Protein AF-A0AAN6E7R1-F1 (afdb_monomer_lite)

Structure (mmCIF, N/CA/C/O backbone):
data_AF-A0AAN6E7R1-F1
#
_entry.id   AF-A0AAN6E7R1-F1
#
loop_
_atom_site.group_PDB
_atom_site.id
_atom_site.type_symbol
_atom_site.label_atom_id
_atom_site.label_alt_id
_atom_site.label_comp_id
_atom_site.label_asym_id
_atom_site.label_entity_id
_atom_site.label_seq_id
_atom_site.pdbx_PDB_ins_code
_atom_site.Cartn_x
_atom_site.Cartn_y
_atom_site.Cartn_z
_atom_site.occupancy
_atom_site.B_iso_or_equiv
_atom_site.auth_seq_id
_atom_site.auth_comp_id
_atom_site.auth_asym_id
_atom_site.auth_atom_id
_atom_site.pdbx_PDB_model_num
ATOM 1 N N . MET A 1 1 ? -32.681 0.445 -5.646 1.00 32.44 1 MET A N 1
ATOM 2 C CA . MET A 1 1 ? -31.861 -0.506 -4.867 1.00 32.44 1 MET A CA 1
ATOM 3 C C . MET A 1 1 ? -30.439 0.026 -4.870 1.00 32.44 1 MET A C 1
ATOM 5 O O . MET A 1 1 ? -29.707 -0.181 -5.826 1.00 32.44 1 MET A O 1
ATOM 9 N N . SER A 1 2 ? -30.126 0.869 -3.887 1.00 26.75 2 SER A N 1
ATOM 10 C CA . SER A 1 2 ? -28.850 1.574 -3.764 1.00 26.75 2 SER A CA 1
ATOM 11 C C . SER A 1 2 ? -27.803 0.639 -3.172 1.00 26.75 2 SER A C 1
ATOM 13 O O . SER A 1 2 ? -27.903 0.253 -2.010 1.00 26.75 2 SER A O 1
ATOM 15 N N . ASN A 1 3 ? -26.815 0.276 -3.983 1.00 27.70 3 ASN A N 1
ATOM 16 C CA . ASN A 1 3 ? -25.647 -0.473 -3.549 1.00 27.70 3 ASN A CA 1
ATOM 17 C C . ASN A 1 3 ? -24.693 0.513 -2.856 1.00 27.70 3 ASN A C 1
ATOM 19 O O . ASN A 1 3 ? -23.940 1.230 -3.513 1.00 27.70 3 ASN A O 1
ATOM 23 N N . SER A 1 4 ? -24.792 0.620 -1.532 1.00 28.61 4 SER A N 1
ATOM 24 C CA . SER A 1 4 ? -23.853 1.377 -0.709 1.00 28.61 4 SER A CA 1
ATOM 25 C C . SER A 1 4 ? -22.535 0.610 -0.639 1.00 28.61 4 SER A C 1
ATOM 27 O O . SER A 1 4 ? -22.411 -0.362 0.108 1.00 28.61 4 SER A O 1
ATOM 29 N N . GLY A 1 5 ? -21.557 1.038 -1.436 1.00 27.09 5 GLY A N 1
ATOM 30 C CA . GLY A 1 5 ? -20.167 0.636 -1.270 1.00 27.09 5 GLY A CA 1
ATOM 31 C C . GLY A 1 5 ? -19.680 1.055 0.114 1.00 27.09 5 GLY A C 1
ATOM 32 O O . GLY A 1 5 ? -19.378 2.221 0.341 1.00 27.09 5 GLY A O 1
ATOM 33 N N . LEU A 1 6 ? -19.627 0.101 1.042 1.00 30.33 6 LEU A N 1
ATOM 34 C CA . LEU A 1 6 ? -18.979 0.243 2.343 1.00 30.33 6 LEU A CA 1
ATOM 35 C C . LEU A 1 6 ? -17.461 0.182 2.134 1.00 30.33 6 LEU A C 1
ATOM 37 O O . LEU A 1 6 ? -16.814 -0.828 2.398 1.00 30.33 6 LEU A O 1
ATOM 41 N N . GLY A 1 7 ? -16.897 1.272 1.614 1.00 28.62 7 GLY A N 1
ATOM 42 C CA . GLY A 1 7 ? -15.514 1.624 1.902 1.00 28.62 7 GLY A CA 1
ATOM 43 C C . GLY A 1 7 ? -15.476 2.052 3.360 1.00 28.62 7 GLY A C 1
ATOM 44 O O . GLY A 1 7 ? -15.990 3.111 3.702 1.00 28.62 7 GLY A O 1
ATOM 45 N N . VAL A 1 8 ? -14.981 1.183 4.232 1.00 31.56 8 VAL A N 1
ATOM 46 C CA . VAL A 1 8 ? -15.013 1.420 5.671 1.00 31.56 8 VAL A CA 1
ATOM 47 C C . VAL A 1 8 ? -13.609 1.597 6.203 1.00 31.56 8 VAL A C 1
ATOM 49 O O . VAL A 1 8 ? -12.925 0.650 6.581 1.00 31.56 8 VAL A O 1
ATOM 52 N N . ASP A 1 9 ? -13.208 2.859 6.241 1.00 33.50 9 ASP A N 1
ATOM 53 C CA . ASP A 1 9 ? -12.142 3.334 7.106 1.00 33.50 9 ASP A CA 1
ATOM 54 C C . ASP A 1 9 ? -12.684 3.333 8.552 1.00 33.50 9 ASP A C 1
ATOM 56 O O . ASP A 1 9 ? -13.101 4.352 9.101 1.00 33.50 9 ASP A O 1
ATOM 60 N N . PHE A 1 10 ? -12.834 2.147 9.154 1.00 43.41 10 PHE A N 1
ATOM 61 C CA . PHE A 1 10 ? -13.323 2.037 10.529 1.00 43.41 10 PHE A CA 1
ATOM 62 C C . PHE A 1 10 ? -12.176 2.300 11.502 1.00 43.41 10 PHE A C 1
ATOM 64 O O . PHE A 1 10 ? -11.527 1.370 11.989 1.00 43.41 10 PHE A O 1
ATOM 71 N N . SER A 1 11 ? -11.984 3.571 11.850 1.00 56.09 11 SER A N 1
ATOM 72 C CA . SER A 1 11 ? -11.340 3.941 13.112 1.00 56.09 11 SER A CA 1
ATOM 73 C C . SER A 1 11 ? -12.207 3.416 14.264 1.00 56.09 11 SER A C 1
ATOM 75 O O . SER A 1 11 ? -13.176 4.057 14.671 1.00 56.09 11 SER A O 1
ATOM 77 N N . HIS A 1 12 ? -11.913 2.209 14.749 1.00 66.81 12 HIS A N 1
ATOM 78 C CA . HIS A 1 12 ? -12.644 1.576 15.844 1.00 66.81 12 HIS A CA 1
ATOM 79 C C . HIS A 1 12 ? -11.720 1.286 17.026 1.00 66.81 12 HIS A C 1
ATOM 81 O O . HIS A 1 12 ? -10.555 0.932 16.852 1.00 66.81 12 HIS A O 1
ATOM 87 N N . LEU A 1 13 ? -12.248 1.431 18.241 1.00 77.69 13 LEU A N 1
ATOM 88 C CA . LEU A 1 13 ? -11.569 1.013 19.466 1.00 77.69 13 LEU A CA 1
ATOM 89 C C . LEU A 1 13 ? -12.082 -0.375 19.849 1.00 77.69 13 LEU A C 1
ATOM 91 O O . LEU A 1 13 ? -13.281 -0.549 20.073 1.00 77.69 13 LEU A O 1
ATOM 95 N N . ALA A 1 14 ? -11.180 -1.353 19.917 1.00 82.81 14 ALA A N 1
ATOM 96 C CA . ALA A 1 14 ? -11.512 -2.718 20.302 1.00 82.81 14 ALA A CA 1
ATOM 97 C C . ALA A 1 14 ? -11.325 -2.937 21.815 1.00 82.81 14 ALA A C 1
ATOM 99 O O . ALA A 1 14 ? -10.248 -2.681 22.355 1.00 82.81 14 ALA A O 1
ATOM 100 N N . LEU A 1 15 ? -12.361 -3.439 22.488 1.00 85.56 15 LEU A N 1
ATOM 101 C CA . LEU A 1 15 ? -12.352 -3.827 23.899 1.00 85.56 15 LEU A CA 1
ATOM 102 C C . LEU A 1 15 ? -12.547 -5.339 24.018 1.00 85.56 15 LEU A C 1
ATOM 104 O O . LEU A 1 15 ? -13.415 -5.909 23.360 1.00 85.56 15 LEU A O 1
ATOM 108 N N . VAL A 1 16 ? -11.757 -5.989 24.873 1.00 85.88 16 VAL A N 1
ATOM 109 C CA . VAL A 1 16 ? -11.750 -7.453 24.998 1.00 85.88 16 VAL A CA 1
ATOM 110 C C . VAL A 1 16 ? -12.314 -7.890 26.344 1.00 85.88 16 VAL A C 1
ATOM 112 O O . VAL A 1 16 ? -11.768 -7.565 27.400 1.00 85.88 16 VAL A O 1
ATOM 115 N N . ALA A 1 17 ? -13.379 -8.685 26.293 1.00 85.75 17 ALA A N 1
ATOM 116 C CA . ALA A 1 17 ? -13.966 -9.386 27.421 1.00 85.75 17 ALA A CA 1
ATOM 117 C C . ALA A 1 17 ? -13.500 -10.849 27.446 1.00 85.75 17 ALA A C 1
ATOM 119 O O . ALA A 1 17 ? -13.479 -11.534 26.424 1.00 85.75 17 ALA A O 1
ATOM 120 N N . THR A 1 18 ? -13.164 -11.345 28.637 1.00 83.81 18 THR A N 1
ATOM 121 C CA . THR A 1 18 ? -12.751 -12.743 28.865 1.00 83.81 18 THR A CA 1
ATOM 122 C C . THR A 1 18 ? -13.877 -13.620 29.410 1.00 83.81 18 THR A C 1
ATOM 124 O O . THR A 1 18 ? -13.714 -14.830 29.540 1.00 83.81 18 THR A O 1
ATOM 127 N N . SER A 1 19 ? -15.030 -13.028 29.732 1.00 85.25 19 SER A N 1
ATOM 128 C CA . SER A 1 19 ? -16.228 -13.749 30.158 1.00 85.25 19 SER A CA 1
ATOM 129 C C . SER A 1 19 ? -17.467 -13.203 29.454 1.00 85.25 19 SER A C 1
ATOM 131 O O . SER A 1 19 ? -17.550 -12.002 29.181 1.00 85.25 19 SER A O 1
ATOM 133 N N . ALA A 1 20 ? -18.446 -14.076 29.209 1.00 86.50 20 ALA A N 1
ATOM 134 C CA . ALA A 1 20 ? -19.726 -13.684 28.624 1.00 86.50 20 ALA A CA 1
ATOM 135 C C . ALA A 1 20 ? -20.471 -12.666 29.507 1.00 86.50 20 ALA A C 1
ATOM 137 O O . ALA A 1 20 ? -21.035 -11.705 28.998 1.00 86.50 20 ALA A O 1
ATOM 138 N N . HIS A 1 21 ? -20.393 -12.817 30.834 1.00 88.31 21 HIS A N 1
ATOM 139 C CA . HIS A 1 21 ? -20.999 -11.873 31.775 1.00 88.31 21 HIS A CA 1
ATOM 140 C C . HIS A 1 21 ? -20.398 -10.469 31.645 1.00 88.31 21 HIS A C 1
ATOM 142 O O . HIS A 1 21 ? -21.123 -9.490 31.505 1.00 88.31 21 HIS A O 1
ATOM 148 N N . THR A 1 22 ? -19.065 -10.356 31.650 1.00 87.94 22 THR A N 1
ATOM 149 C CA . THR A 1 22 ? -18.402 -9.054 31.473 1.00 87.94 22 THR A CA 1
ATOM 150 C C . THR A 1 22 ? -18.655 -8.471 30.088 1.00 87.94 22 THR A C 1
ATOM 152 O O . THR A 1 22 ? -18.742 -7.257 29.963 1.00 87.94 22 THR A O 1
ATOM 155 N N . PHE A 1 23 ? -18.786 -9.311 29.056 1.00 89.50 23 PHE A N 1
ATOM 156 C CA . PHE A 1 23 ? -19.123 -8.865 27.704 1.00 89.50 23 PHE A CA 1
ATOM 157 C C . PHE A 1 23 ? -20.488 -8.171 27.674 1.00 89.50 23 PHE A C 1
ATOM 159 O O . PHE A 1 23 ? -20.564 -7.017 27.261 1.00 89.50 23 PHE A O 1
ATOM 166 N N . GLU A 1 24 ? -21.529 -8.838 28.175 1.00 90.69 24 GLU A N 1
ATOM 167 C CA . GLU A 1 24 ? -22.888 -8.288 28.221 1.00 90.69 24 GLU A CA 1
ATOM 168 C C . GLU A 1 24 ? -22.958 -7.033 29.094 1.00 90.69 24 GLU A C 1
ATOM 170 O O . GLU A 1 24 ? -23.398 -5.987 28.624 1.00 90.69 24 GLU A O 1
ATOM 175 N N . ALA A 1 25 ? -22.383 -7.077 30.301 1.00 90.00 25 ALA A N 1
ATOM 176 C CA . ALA A 1 25 ? -22.341 -5.917 31.188 1.00 90.00 25 ALA A CA 1
ATOM 177 C C . ALA A 1 25 ? -21.654 -4.700 30.539 1.00 90.00 25 ALA A C 1
ATOM 179 O O . ALA A 1 25 ? -22.093 -3.567 30.721 1.00 90.00 25 ALA A O 1
ATOM 180 N N . THR A 1 26 ? -20.583 -4.914 29.764 1.00 90.19 26 THR A N 1
ATOM 181 C CA . THR A 1 26 ? -19.879 -3.818 29.076 1.00 90.19 26 THR A CA 1
ATOM 182 C C . THR A 1 26 ? -20.718 -3.246 27.937 1.00 90.19 26 THR A C 1
ATOM 184 O O . THR A 1 26 ? -20.749 -2.031 27.753 1.00 90.19 26 THR A O 1
ATOM 187 N N . VAL A 1 27 ? -21.420 -4.096 27.182 1.00 89.50 27 VAL A N 1
ATOM 188 C CA . VAL A 1 27 ? -22.347 -3.644 26.137 1.00 89.50 27 VAL A CA 1
ATOM 189 C C . VAL A 1 27 ? -23.448 -2.783 26.758 1.00 89.50 27 VAL A C 1
ATOM 191 O O . VAL A 1 27 ? -23.639 -1.650 26.319 1.00 89.50 27 VAL A O 1
ATOM 194 N N . ASP A 1 28 ? -24.098 -3.268 27.814 1.00 89.56 28 ASP A N 1
ATOM 195 C CA . ASP A 1 28 ? -25.194 -2.568 28.492 1.00 89.56 28 ASP A CA 1
ATOM 196 C C . ASP A 1 28 ? -24.741 -1.240 29.112 1.00 89.56 28 ASP A C 1
ATOM 198 O O . ASP A 1 28 ? -25.449 -0.233 29.011 1.00 89.56 28 ASP A O 1
ATOM 202 N N . PHE A 1 29 ? -23.529 -1.198 29.674 1.00 90.00 29 PHE A N 1
ATOM 203 C CA . PHE A 1 29 ? -22.919 0.022 30.204 1.00 90.00 29 PHE A CA 1
ATOM 204 C C . PHE A 1 29 ? -22.800 1.111 29.129 1.00 90.00 29 PHE A C 1
ATOM 206 O O . PHE A 1 29 ? -23.274 2.233 29.312 1.00 90.00 29 PHE A O 1
ATOM 213 N N . TYR A 1 30 ? -22.210 0.794 27.973 1.00 88.50 30 TYR A N 1
ATOM 214 C CA . TYR A 1 30 ? -22.045 1.780 26.901 1.00 88.50 30 TYR A CA 1
ATOM 215 C C . TYR A 1 30 ? -23.366 2.137 26.211 1.00 88.50 30 TYR A C 1
ATOM 217 O O . TYR A 1 30 ? -23.543 3.286 25.803 1.00 88.50 30 TYR A O 1
ATOM 225 N N . VAL A 1 31 ? -24.314 1.203 26.117 1.00 86.50 31 VAL A N 1
ATOM 226 C CA . VAL A 1 31 ? -25.662 1.496 25.606 1.00 86.50 31 VAL A CA 1
ATOM 227 C C . VAL A 1 31 ? -26.396 2.475 26.519 1.00 86.50 31 VAL A C 1
ATOM 229 O O . VAL A 1 31 ? -26.982 3.442 26.035 1.00 86.50 31 VAL A O 1
ATOM 232 N N . SER A 1 32 ? -26.295 2.294 27.835 1.00 85.62 32 SER A N 1
ATOM 233 C CA . SER A 1 32 ? -26.891 3.196 28.831 1.00 85.62 32 SER A CA 1
ATOM 234 C C . SER A 1 32 ? -26.289 4.603 28.785 1.00 85.62 32 SER A C 1
ATOM 236 O O . SER A 1 32 ? -26.976 5.589 29.043 1.00 85.62 32 SER A O 1
ATOM 238 N N . LEU A 1 33 ? -25.024 4.721 28.372 1.00 83.44 33 LEU A N 1
ATOM 239 C CA . LEU A 1 33 ? -24.361 6.000 28.094 1.00 83.44 33 LEU A CA 1
ATOM 240 C C . LEU A 1 33 ? -24.773 6.641 26.754 1.00 83.44 33 LEU A C 1
ATOM 242 O O . LEU A 1 33 ? -24.277 7.716 26.413 1.00 83.44 33 LEU A O 1
ATOM 246 N N . GLY A 1 34 ? -25.676 6.011 25.998 1.00 79.88 34 GLY A N 1
ATOM 247 C CA . GLY A 1 34 ? -26.252 6.542 24.763 1.00 79.88 34 GLY A CA 1
ATOM 248 C C . GLY A 1 34 ? -25.627 6.013 23.470 1.00 79.88 34 GLY A C 1
ATOM 249 O O . GLY A 1 34 ? -25.950 6.524 22.396 1.00 79.88 34 GLY A O 1
ATOM 250 N N . LEU A 1 35 ? -24.745 5.007 23.525 1.00 84.50 35 LEU A N 1
ATOM 251 C CA . LEU A 1 35 ? -24.253 4.355 22.309 1.00 84.50 35 LEU A CA 1
ATOM 252 C C . LEU A 1 35 ? -25.316 3.412 21.739 1.00 84.50 35 LEU A C 1
ATOM 254 O O . LEU A 1 35 ? -26.024 2.717 22.460 1.00 84.50 35 LEU A O 1
ATOM 258 N N . SER A 1 36 ? -25.414 3.353 20.414 1.00 82.62 36 SER A N 1
ATOM 259 C CA . SER A 1 36 ? -26.371 2.481 19.730 1.00 82.62 36 SER A CA 1
ATOM 260 C C . SER A 1 36 ? -25.699 1.206 19.235 1.00 82.62 36 SER A C 1
ATOM 262 O O . SER A 1 36 ? -24.637 1.263 18.616 1.00 82.62 36 SER A O 1
ATOM 264 N N . VAL A 1 37 ? -26.327 0.052 19.459 1.00 85.50 37 VAL A N 1
ATOM 265 C CA . VAL A 1 37 ? -25.856 -1.226 18.905 1.00 85.50 37 VAL A CA 1
ATOM 266 C C . VAL A 1 37 ? -26.128 -1.246 17.402 1.00 85.50 37 VAL A C 1
ATOM 268 O O . VAL A 1 37 ? -27.278 -1.253 16.974 1.00 85.50 37 VAL A O 1
ATOM 271 N N . VAL A 1 38 ? -25.070 -1.281 16.595 1.00 84.62 38 VAL A N 1
ATOM 272 C CA . VAL A 1 38 ? -25.163 -1.419 15.132 1.00 84.62 38 VAL A CA 1
ATOM 273 C C . VAL A 1 38 ? -25.213 -2.885 14.736 1.00 84.62 38 VAL A C 1
ATOM 275 O O . VAL A 1 38 ? -25.942 -3.276 13.828 1.00 84.62 38 VAL A O 1
ATOM 278 N N . ARG A 1 39 ? -24.417 -3.711 15.415 1.00 83.69 39 ARG A N 1
ATOM 279 C CA . ARG A 1 39 ? -24.301 -5.136 15.122 1.00 83.69 39 ARG A CA 1
ATOM 280 C C . ARG A 1 39 ? -23.941 -5.892 16.388 1.00 83.69 39 ARG A C 1
ATOM 282 O O . ARG A 1 39 ? -23.015 -5.502 17.084 1.00 83.69 39 ARG A O 1
ATOM 289 N N . LYS A 1 40 ? -24.623 -7.001 16.653 1.00 87.44 40 LYS A N 1
ATOM 290 C CA . LYS A 1 40 ? -24.256 -7.961 17.697 1.00 87.44 40 LYS A CA 1
ATOM 291 C C . LYS A 1 40 ? -24.359 -9.358 17.107 1.00 87.44 40 LYS A C 1
ATOM 293 O O . LYS A 1 40 ? -25.389 -9.696 16.530 1.00 87.44 40 LYS A O 1
ATOM 298 N N . VAL A 1 41 ? -23.278 -10.126 17.173 1.00 86.06 41 VAL A N 1
ATOM 299 C CA . VAL A 1 41 ? -23.186 -11.457 16.564 1.00 86.06 41 VAL A CA 1
ATOM 300 C C . VAL A 1 41 ? -22.539 -12.415 17.548 1.00 86.06 41 VAL A C 1
ATOM 302 O O . VAL A 1 41 ? -21.506 -12.109 18.138 1.00 86.06 41 VAL A O 1
ATOM 305 N N . THR A 1 42 ? -23.141 -13.590 17.683 1.00 84.12 42 THR A N 1
ATOM 306 C CA . THR A 1 42 ? -22.536 -14.758 18.323 1.00 84.12 42 THR A CA 1
ATOM 307 C C . THR A 1 42 ? -22.192 -15.747 17.221 1.00 84.12 42 THR A C 1
ATOM 309 O O . THR A 1 42 ? -23.017 -16.020 16.350 1.00 84.12 42 THR A O 1
ATOM 312 N N . HIS A 1 43 ? -20.957 -16.231 17.211 1.00 80.25 43 HIS A N 1
ATOM 313 C CA . HIS A 1 43 ? -20.461 -17.107 16.163 1.00 80.25 43 HIS A CA 1
ATOM 314 C C . HIS A 1 43 ? -20.600 -18.573 16.577 1.00 80.25 43 HIS A C 1
ATOM 316 O O . HIS A 1 43 ? -20.018 -18.996 17.572 1.00 80.25 43 HIS A O 1
ATOM 322 N N . ASP A 1 44 ? -21.285 -19.375 15.757 1.00 65.56 44 ASP A N 1
ATOM 323 C CA . ASP A 1 44 ? -21.403 -20.832 15.959 1.00 65.56 44 ASP A CA 1
ATOM 324 C C . ASP A 1 44 ? -20.048 -21.558 15.869 1.00 65.56 44 ASP A C 1
ATOM 326 O O . ASP A 1 44 ? -19.862 -22.654 16.397 1.00 65.56 44 ASP A O 1
ATOM 330 N N . ARG A 1 45 ? -19.084 -20.954 15.162 1.00 66.38 45 ARG A N 1
ATOM 331 C CA . ARG A 1 45 ? -17.688 -21.393 15.094 1.00 66.38 45 ARG A CA 1
ATOM 332 C C . ARG A 1 45 ? -16.792 -20.210 15.401 1.00 66.38 45 ARG A C 1
ATOM 334 O O . ARG A 1 45 ? -16.868 -19.196 14.709 1.00 66.38 45 ARG A O 1
ATOM 341 N N . ALA A 1 46 ? -15.933 -20.374 16.400 1.00 63.50 46 ALA A N 1
ATOM 342 C CA . ALA A 1 46 ? -15.054 -19.316 16.862 1.00 63.50 46 ALA A CA 1
ATOM 343 C C . ALA A 1 46 ? -14.180 -18.798 15.700 1.00 63.50 46 ALA A C 1
ATOM 345 O O . ALA A 1 46 ? -13.496 -19.577 15.028 1.00 63.50 46 ALA A O 1
ATOM 346 N N . GLN A 1 47 ? -14.254 -17.495 15.422 1.00 64.38 47 GLN A N 1
ATOM 347 C CA . GLN A 1 47 ? -13.582 -16.887 14.273 1.00 64.38 47 GLN A CA 1
ATOM 348 C C . GLN A 1 47 ? -12.184 -16.401 14.655 1.00 64.38 47 GLN A C 1
ATOM 350 O O . GLN A 1 47 ? -11.987 -15.825 15.725 1.00 64.38 47 GLN A O 1
ATOM 355 N N . ARG A 1 48 ? -11.207 -16.629 13.768 1.00 63.75 48 ARG A N 1
ATOM 356 C CA . ARG A 1 48 ? -9.879 -16.017 13.884 1.00 63.75 48 ARG A CA 1
ATOM 357 C C . ARG A 1 48 ? -9.967 -14.566 13.450 1.00 63.75 48 ARG A C 1
ATOM 359 O O . ARG A 1 48 ? -10.349 -14.301 12.312 1.00 63.75 48 ARG A O 1
ATOM 366 N N . ASP A 1 49 ? -9.560 -13.670 14.336 1.00 63.31 49 ASP A N 1
ATOM 367 C CA . ASP A 1 49 ? -9.471 -12.249 14.040 1.00 63.31 49 ASP A CA 1
ATOM 368 C C . ASP A 1 49 ? -8.020 -11.810 13.853 1.00 63.31 49 ASP A C 1
ATOM 370 O O . ASP A 1 49 ? -7.084 -12.382 14.419 1.00 63.31 49 ASP A O 1
ATOM 374 N N . ILE A 1 50 ? -7.825 -10.791 13.027 1.00 55.00 50 ILE A N 1
ATOM 375 C CA . ILE A 1 50 ? -6.506 -10.236 12.749 1.00 55.00 50 ILE A CA 1
ATOM 376 C C . ILE A 1 50 ? -6.117 -9.362 13.946 1.00 55.00 50 ILE A C 1
ATOM 378 O O . ILE A 1 50 ? -6.724 -8.324 14.182 1.00 55.00 50 ILE A O 1
ATOM 382 N N . GLY A 1 51 ? -5.095 -9.777 14.699 1.00 53.09 51 GLY A N 1
ATOM 383 C CA . GLY A 1 51 ? -4.567 -9.011 15.837 1.00 53.09 51 GLY A CA 1
ATOM 384 C C . GLY A 1 51 ? -4.888 -9.576 17.224 1.00 53.09 51 GLY A C 1
ATOM 385 O O . GLY A 1 51 ? -4.457 -8.988 18.212 1.00 53.09 51 GLY A O 1
ATOM 386 N N . HIS A 1 52 ? -5.571 -10.722 17.324 1.00 57.47 52 HIS A N 1
ATOM 387 C CA . HIS A 1 52 ? -5.759 -11.434 18.592 1.00 57.47 52 HIS A CA 1
ATOM 388 C C . HIS A 1 52 ? -5.413 -12.924 18.440 1.00 57.47 52 HIS A C 1
ATOM 390 O O . HIS A 1 52 ? -5.823 -13.571 17.482 1.00 57.47 52 HIS A O 1
ATOM 396 N N . GLU A 1 53 ? -4.672 -13.494 19.396 1.00 57.25 53 GLU A N 1
ATOM 397 C CA . GLU A 1 53 ? -4.249 -14.909 19.349 1.00 57.25 53 GLU A CA 1
ATOM 398 C C . GLU A 1 53 ? -5.396 -15.911 19.590 1.00 57.25 53 GLU A C 1
ATOM 400 O O . GLU A 1 53 ? -5.275 -17.088 19.251 1.00 57.25 53 GLU A O 1
ATOM 405 N N . ASN A 1 54 ? -6.519 -15.443 20.144 1.00 67.75 54 ASN A N 1
ATOM 406 C CA . ASN A 1 54 ? -7.638 -16.271 20.588 1.00 67.75 54 ASN A CA 1
ATOM 407 C C . ASN A 1 54 ? -8.822 -16.097 19.642 1.00 67.75 54 ASN A C 1
ATOM 409 O O . ASN A 1 54 ? -9.013 -15.027 19.063 1.00 67.75 54 ASN A O 1
ATOM 413 N N . ASN A 1 55 ? -9.639 -17.141 19.517 1.00 77.00 55 ASN A N 1
ATOM 414 C CA . ASN A 1 55 ? -10.821 -17.079 18.672 1.00 77.00 55 ASN A CA 1
ATOM 415 C C . ASN A 1 55 ? -11.933 -16.254 19.341 1.00 77.00 55 ASN A C 1
ATOM 417 O O . ASN A 1 55 ? -12.169 -16.368 20.547 1.00 77.00 55 ASN A O 1
ATOM 421 N N . ILE A 1 56 ? -12.640 -15.463 18.535 1.00 79.12 56 ILE A N 1
ATOM 422 C CA . ILE A 1 56 ? -13.784 -14.660 18.971 1.00 79.12 56 ILE A CA 1
ATOM 423 C C . ILE A 1 56 ? -15.036 -15.533 18.992 1.00 79.12 56 ILE A C 1
ATOM 425 O O . ILE A 1 56 ? -15.364 -16.187 17.999 1.00 79.12 56 ILE A O 1
ATOM 429 N N . VAL A 1 57 ? -15.737 -15.512 20.124 1.00 84.00 57 VAL A N 1
ATOM 430 C CA . VAL A 1 57 ? -17.021 -16.193 20.330 1.00 84.00 57 VAL A CA 1
ATOM 431 C C . VAL A 1 57 ? -18.185 -15.262 20.012 1.00 84.00 57 VAL A C 1
ATOM 433 O O . VAL A 1 57 ? -19.088 -15.638 19.269 1.00 84.00 57 VAL A O 1
ATOM 436 N N . SER A 1 58 ? -18.144 -14.034 20.527 1.00 85.00 58 SER A N 1
ATOM 437 C CA . SER A 1 58 ? -19.171 -13.018 20.277 1.00 85.00 58 SER A CA 1
ATOM 438 C C . SER A 1 58 ? -18.535 -11.658 20.036 1.00 85.00 58 SER A C 1
ATOM 440 O O . SER A 1 58 ? -17.497 -11.339 20.611 1.00 85.00 58 SER A O 1
ATOM 442 N N . GLU A 1 59 ? -19.186 -10.829 19.231 1.00 89.06 59 GLU A N 1
ATOM 443 C CA . GLU A 1 59 ? -18.803 -9.437 19.027 1.00 89.06 59 GLU A CA 1
ATOM 444 C C . GLU A 1 59 ? -20.020 -8.511 19.021 1.00 89.06 59 GLU A C 1
ATOM 446 O O . GLU A 1 59 ? -21.103 -8.860 18.545 1.00 89.06 59 GLU A O 1
ATOM 451 N N . ALA A 1 60 ? -19.830 -7.306 19.546 1.00 88.00 60 ALA A N 1
ATOM 452 C CA . ALA A 1 60 ? -20.792 -6.220 19.514 1.00 88.00 60 ALA A CA 1
ATOM 453 C C . ALA A 1 60 ? -20.113 -4.949 19.000 1.00 88.00 60 ALA A C 1
ATOM 455 O O . ALA A 1 60 ? -19.026 -4.580 19.435 1.00 88.00 60 ALA A O 1
ATOM 456 N N . TRP A 1 61 ? -20.775 -4.272 18.075 1.00 87.25 61 TRP A N 1
ATOM 457 C CA . TRP A 1 61 ? -20.350 -3.021 17.474 1.00 87.25 61 TRP A CA 1
ATOM 458 C C . TRP A 1 61 ? -21.322 -1.939 17.924 1.00 87.25 61 TRP A C 1
ATOM 460 O O . TRP A 1 61 ? -22.509 -1.968 17.588 1.00 87.25 61 TRP A O 1
ATOM 470 N N . LEU A 1 62 ? -20.805 -1.008 18.711 1.00 84.50 62 LEU A N 1
ATOM 471 C CA . LEU A 1 62 ? -21.521 0.117 19.285 1.00 84.50 62 LEU A CA 1
ATOM 472 C C . LEU A 1 62 ? -21.066 1.394 18.597 1.00 84.50 62 LEU A C 1
ATOM 474 O O . LEU A 1 62 ? -19.874 1.605 18.378 1.00 84.50 62 LEU A O 1
ATOM 478 N N . HIS A 1 63 ? -22.012 2.263 18.286 1.00 81.38 63 HIS A N 1
ATOM 479 C CA . HIS A 1 63 ? -21.749 3.489 17.560 1.00 81.38 63 HIS A CA 1
ATOM 480 C C . HIS A 1 63 ? -22.218 4.691 18.366 1.00 81.38 63 HIS A C 1
ATOM 482 O O . HIS A 1 63 ? -23.360 4.736 18.834 1.00 81.38 63 HIS A O 1
ATOM 488 N N . LEU A 1 64 ? -21.333 5.676 18.517 1.00 72.56 64 LEU A N 1
ATOM 489 C CA . LEU A 1 64 ? -21.671 6.961 19.111 1.00 72.56 64 LEU A CA 1
ATOM 490 C C . LEU A 1 64 ? -22.056 7.928 17.988 1.00 72.56 64 LEU A C 1
ATOM 492 O O . LEU A 1 64 ? -21.214 8.330 17.186 1.00 72.56 64 LEU A O 1
ATOM 496 N N . PHE A 1 65 ? -23.336 8.292 17.903 1.00 58.75 65 PHE A N 1
ATOM 497 C CA . PHE A 1 65 ? -23.780 9.316 16.959 1.00 58.75 65 PHE A CA 1
ATOM 498 C C . PHE A 1 65 ? -23.376 10.699 17.481 1.00 58.75 65 PHE A C 1
ATOM 500 O O . PHE A 1 65 ? -24.002 11.235 18.393 1.00 58.75 65 PHE A O 1
ATOM 507 N N . ALA A 1 66 ? -22.330 11.294 16.907 1.00 53.84 66 ALA A N 1
ATOM 508 C CA . ALA A 1 66 ? -22.045 12.706 17.124 1.00 53.84 66 ALA A CA 1
ATOM 509 C C . ALA A 1 66 ? -23.170 13.538 16.488 1.00 53.84 66 ALA A C 1
ATOM 511 O O . ALA A 1 66 ? -23.429 13.450 15.290 1.00 53.84 66 ALA A O 1
ATOM 512 N N . THR A 1 67 ? -23.846 14.367 17.284 1.00 48.03 67 THR A N 1
ATOM 513 C CA . THR A 1 67 ? -24.978 15.205 16.846 1.00 48.03 67 THR A CA 1
ATOM 514 C C . THR A 1 67 ? -24.625 16.239 15.769 1.00 48.03 67 THR A C 1
ATOM 516 O O . THR A 1 67 ? -25.531 16.856 15.212 1.00 48.03 67 THR A O 1
ATOM 519 N N . ARG A 1 68 ? -23.337 16.452 15.455 1.00 42.59 68 ARG A N 1
ATOM 520 C CA . ARG A 1 68 ? -22.857 17.292 14.346 1.00 42.59 68 ARG A CA 1
ATOM 521 C C . ARG A 1 68 ? -21.511 16.762 13.827 1.00 42.59 68 ARG A C 1
ATOM 523 O O . ARG A 1 68 ? -20.617 16.557 14.637 1.00 42.59 68 ARG A O 1
ATOM 530 N N . SER A 1 69 ? -21.410 16.609 12.499 1.00 44.88 69 SER A N 1
ATOM 531 C CA . SER A 1 69 ? -20.218 16.346 11.657 1.00 44.88 69 SER A CA 1
ATOM 532 C C . SER A 1 69 ? -19.384 15.085 11.937 1.00 44.88 69 SER A C 1
ATOM 534 O O . SER A 1 69 ? -18.834 14.968 13.022 1.00 44.88 69 SER A O 1
ATOM 536 N N . GLU A 1 70 ? -19.271 14.223 10.912 1.00 49.97 70 GLU A N 1
ATOM 537 C CA . GLU A 1 70 ? -18.175 13.316 10.458 1.00 49.97 70 GLU A CA 1
ATOM 538 C C . GLU A 1 70 ? -17.277 12.529 11.444 1.00 49.97 70 GLU A C 1
ATOM 540 O O . GLU A 1 70 ? -16.600 11.595 11.024 1.00 49.97 70 GLU A O 1
ATOM 545 N N . ASN A 1 71 ? -17.308 12.791 12.747 1.00 54.19 71 ASN A N 1
ATOM 546 C CA . ASN A 1 71 ? -16.509 12.113 13.760 1.00 54.19 71 ASN A CA 1
ATOM 547 C C . ASN A 1 71 ? -17.347 11.037 14.454 1.00 54.19 71 ASN A C 1
ATOM 549 O O . ASN A 1 71 ? -17.826 11.210 15.576 1.00 54.19 71 ASN A O 1
ATOM 553 N N . SER A 1 72 ? -17.543 9.913 13.771 1.00 63.62 72 SER A N 1
ATOM 554 C CA . SER A 1 72 ? -18.114 8.709 14.368 1.00 63.62 72 SER A CA 1
ATOM 555 C C . SER A 1 72 ? -17.021 7.841 14.981 1.00 63.62 72 SER A C 1
ATOM 557 O O . SER A 1 72 ? -16.109 7.408 14.279 1.00 63.62 72 SER A O 1
ATOM 559 N N . VAL A 1 73 ? -17.139 7.527 16.271 1.00 70.56 73 VAL A N 1
ATOM 560 C CA . VAL A 1 73 ? -16.325 6.482 16.903 1.00 70.56 73 VAL A CA 1
ATOM 561 C C . VAL A 1 73 ? -17.161 5.217 17.002 1.00 70.56 73 VAL A C 1
ATOM 563 O O . VAL A 1 73 ? -18.279 5.236 17.524 1.00 70.56 73 VAL A O 1
ATOM 566 N N . THR A 1 74 ? -16.596 4.114 16.518 1.00 79.69 74 THR A N 1
ATOM 567 C CA . THR A 1 74 ? -17.175 2.784 16.697 1.00 79.69 74 THR A CA 1
ATOM 568 C C . THR A 1 74 ? -16.407 2.049 17.792 1.00 79.69 74 THR A C 1
ATOM 570 O O . THR A 1 74 ? -15.191 1.879 17.702 1.00 79.69 74 THR A O 1
ATOM 573 N N . LEU A 1 75 ? -17.104 1.620 18.841 1.00 83.56 75 LEU A N 1
ATOM 574 C CA . LEU A 1 75 ? -16.559 0.717 19.849 1.00 83.56 75 LEU A CA 1
ATOM 575 C C . LEU A 1 75 ? -16.884 -0.715 19.436 1.00 83.56 75 LEU A C 1
ATOM 577 O O . LEU A 1 75 ? -18.049 -1.072 19.262 1.00 83.56 75 LEU A O 1
ATOM 581 N N . ARG A 1 76 ? -15.856 -1.545 19.295 1.00 87.69 76 ARG A N 1
ATOM 582 C CA . ARG A 1 76 ? -16.008 -2.975 19.038 1.00 87.69 76 ARG A CA 1
ATOM 583 C C . ARG A 1 76 ? -15.689 -3.729 20.320 1.00 87.69 76 ARG A C 1
ATOM 585 O O . ARG A 1 76 ? -14.545 -3.754 20.752 1.00 87.69 76 ARG A O 1
ATOM 592 N N . ILE A 1 77 ? -16.684 -4.347 20.935 1.00 87.00 77 ILE A N 1
ATOM 593 C CA . ILE A 1 77 ? -16.498 -5.201 22.106 1.00 87.00 77 ILE A CA 1
ATOM 594 C C . ILE A 1 77 ? -16.453 -6.642 21.611 1.00 87.00 77 ILE A C 1
ATOM 596 O O . ILE A 1 77 ? -17.358 -7.078 20.901 1.00 87.00 77 ILE A O 1
ATOM 600 N N . ILE A 1 78 ? -15.410 -7.382 21.970 1.00 87.44 78 ILE A N 1
ATOM 601 C CA . ILE A 1 78 ? -15.234 -8.784 21.585 1.00 87.44 78 ILE A CA 1
ATOM 602 C C . ILE A 1 78 ? -15.152 -9.670 22.822 1.00 87.44 78 ILE A C 1
ATOM 604 O O . ILE A 1 78 ? -14.529 -9.316 23.821 1.00 87.44 78 ILE A O 1
ATOM 608 N N . TYR A 1 79 ? -15.781 -10.835 22.749 1.00 86.81 79 TYR A N 1
ATOM 609 C CA . TYR A 1 79 ? -15.679 -11.895 23.738 1.00 86.81 79 TYR A CA 1
ATOM 610 C C . TYR A 1 79 ? -14.809 -13.023 23.184 1.00 86.81 79 TYR A C 1
ATOM 612 O O . TYR A 1 79 ? -15.117 -13.597 22.137 1.00 86.81 79 TYR A O 1
ATOM 620 N N . VAL A 1 80 ? -13.735 -13.344 23.905 1.00 83.56 80 VAL A N 1
ATOM 621 C CA . VAL A 1 80 ? -12.820 -14.448 23.590 1.00 83.56 80 VAL A CA 1
ATOM 622 C C . VAL A 1 80 ? -12.849 -15.494 24.703 1.00 83.56 80 VAL A C 1
ATOM 624 O O . VAL A 1 80 ? -12.847 -15.158 25.890 1.00 83.56 80 VAL A O 1
ATOM 627 N N . GLU A 1 81 ? -12.859 -16.772 24.328 1.00 70.94 81 GLU A N 1
ATOM 628 C CA . GLU A 1 81 ? -12.853 -17.885 25.281 1.00 70.94 81 GLU A CA 1
ATOM 629 C C . GLU A 1 81 ? -11.408 -18.265 25.634 1.00 70.94 81 GLU A C 1
ATOM 631 O O . GLU A 1 81 ? -10.627 -18.668 24.773 1.00 70.94 81 GLU A O 1
ATOM 636 N N . GLY A 1 82 ? -11.018 -18.110 26.902 1.00 62.88 82 GLY A N 1
ATOM 637 C CA . GLY A 1 82 ? -9.675 -18.473 27.355 1.00 62.88 82 GLY A CA 1
ATOM 638 C C . GLY A 1 82 ? -9.427 -18.184 28.834 1.00 62.88 82 GLY A C 1
ATOM 639 O O . GLY A 1 82 ? -10.008 -17.266 29.414 1.00 62.88 82 GLY A O 1
ATOM 640 N N . LYS A 1 83 ? -8.532 -18.964 29.463 1.00 48.28 83 LYS A N 1
ATOM 641 C CA . LYS A 1 83 ? -8.002 -18.628 30.794 1.00 48.28 83 LYS A CA 1
ATOM 642 C C . LYS A 1 83 ? -7.310 -17.278 30.690 1.00 48.28 83 LYS A C 1
ATOM 644 O O . LYS A 1 83 ? -6.495 -17.109 29.793 1.00 48.28 83 LYS A O 1
ATOM 649 N N . SER A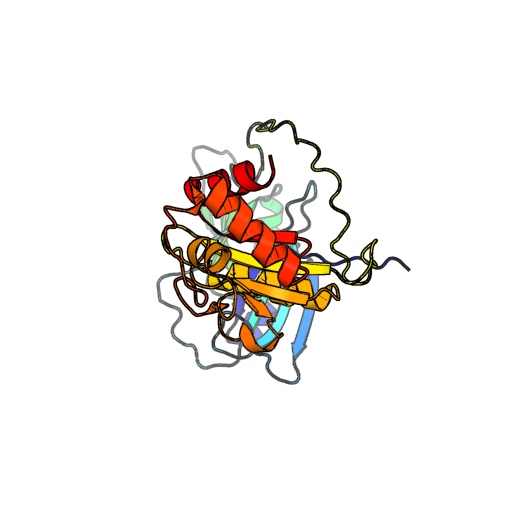 1 84 ? -7.645 -16.369 31.609 1.00 45.75 84 SER A N 1
ATOM 650 C CA . SER A 1 84 ? -7.058 -15.035 31.761 1.00 45.75 84 SER A CA 1
ATOM 651 C C . SER A 1 84 ? -5.539 -15.089 31.565 1.00 45.75 84 SER A C 1
ATOM 653 O O . SER A 1 84 ? -4.789 -15.363 32.503 1.00 45.75 84 SER A O 1
ATOM 655 N N . ALA A 1 85 ? -5.079 -14.877 30.329 1.00 43.03 85 ALA A N 1
ATOM 656 C CA . ALA A 1 85 ? -3.707 -14.494 30.082 1.00 43.03 85 ALA A CA 1
ATOM 657 C C . ALA A 1 85 ? -3.588 -13.170 30.812 1.00 43.03 85 ALA A C 1
ATOM 659 O O . ALA A 1 85 ? -4.397 -12.272 30.570 1.00 43.03 85 ALA A O 1
ATOM 660 N N . SER A 1 86 ? -2.685 -13.121 31.792 1.00 42.25 86 SER A N 1
ATOM 661 C CA . SER A 1 86 ? -2.460 -11.969 32.652 1.00 42.25 86 SER A CA 1
ATOM 662 C C . SER A 1 86 ? -2.716 -10.688 31.867 1.00 42.25 86 SER A C 1
ATOM 664 O O . SER A 1 86 ? -1.950 -10.390 30.946 1.00 42.25 86 SER A O 1
ATOM 666 N N . LYS A 1 87 ? -3.778 -9.938 32.205 1.00 45.59 87 LYS A N 1
ATOM 667 C CA . LYS A 1 87 ? -3.816 -8.526 31.824 1.00 45.59 87 LYS A CA 1
ATOM 668 C C . LYS A 1 87 ? -2.454 -8.001 32.233 1.00 45.59 87 LYS A C 1
ATOM 670 O O . LYS A 1 87 ? -2.090 -8.122 33.408 1.00 45.59 87 LYS A O 1
ATOM 675 N N . SER A 1 88 ? -1.661 -7.542 31.269 1.00 39.66 88 SER A N 1
ATOM 676 C CA . SER A 1 88 ? -0.425 -6.851 31.587 1.00 39.66 88 SER A CA 1
ATOM 677 C C . SER A 1 88 ? -0.814 -5.808 32.630 1.00 39.66 88 SER A C 1
ATOM 679 O O . SER A 1 88 ? -1.732 -5.016 32.415 1.00 39.66 88 SER A O 1
ATOM 681 N N . LYS A 1 89 ? -0.221 -5.907 33.824 1.00 41.00 89 LYS A N 1
ATOM 682 C CA . LYS A 1 89 ? -0.606 -5.173 35.043 1.00 41.00 89 LYS A CA 1
ATOM 683 C C . LYS A 1 89 ? -0.437 -3.639 34.923 1.00 41.00 89 LYS A C 1
ATOM 685 O O . LYS A 1 89 ? -0.305 -2.967 35.936 1.00 41.00 89 LYS A O 1
ATOM 690 N N . GLY A 1 90 ? -0.409 -3.079 33.712 1.00 40.66 90 GLY A N 1
ATOM 691 C CA . GLY A 1 90 ? -0.032 -1.696 33.437 1.00 40.66 90 GLY A CA 1
ATOM 692 C C . GLY A 1 90 ? -0.810 -0.954 32.346 1.00 40.66 90 GLY A C 1
ATOM 693 O O . GLY A 1 90 ? -0.568 0.238 32.216 1.00 40.66 90 GLY A O 1
ATOM 694 N N . ASN A 1 91 ? -1.742 -1.565 31.602 1.00 49.19 91 ASN A N 1
ATOM 695 C CA . ASN A 1 91 ? -2.466 -0.861 30.525 1.00 49.19 91 ASN A CA 1
ATOM 696 C C . ASN A 1 91 ? -3.989 -0.908 30.720 1.00 49.19 91 ASN A C 1
ATOM 698 O O . ASN A 1 91 ? -4.697 -1.574 29.968 1.00 49.19 91 ASN A O 1
ATOM 702 N N . ALA A 1 92 ? -4.505 -0.194 31.726 1.00 62.31 92 ALA A N 1
ATOM 703 C CA . ALA A 1 92 ? -5.916 0.192 31.711 1.00 62.31 92 ALA A CA 1
ATOM 704 C C . ALA A 1 92 ? -6.123 1.174 30.549 1.00 62.31 92 ALA A C 1
ATOM 706 O O . ALA A 1 92 ? -5.419 2.187 30.458 1.00 62.31 92 ALA A O 1
ATOM 707 N N . ILE A 1 93 ? -7.041 0.859 29.631 1.00 75.50 93 ILE A N 1
ATOM 708 C CA . ILE A 1 93 ? -7.393 1.781 28.551 1.00 75.50 93 ILE A CA 1
ATOM 709 C C . ILE A 1 93 ? -8.082 2.978 29.205 1.00 75.50 93 ILE A C 1
ATOM 711 O O . ILE A 1 93 ? -8.943 2.807 30.066 1.00 75.50 93 ILE A O 1
ATOM 715 N N . ARG A 1 94 ? -7.682 4.191 28.820 1.00 82.38 94 ARG A N 1
ATOM 716 C CA . ARG A 1 94 ? -8.317 5.424 29.292 1.00 82.38 94 ARG A CA 1
ATOM 717 C C . ARG A 1 94 ? -9.152 6.009 28.173 1.00 82.38 94 ARG A C 1
ATOM 719 O O . ARG A 1 94 ? -8.607 6.410 27.147 1.00 82.38 94 ARG A O 1
ATOM 726 N N . ILE A 1 95 ? -10.459 6.060 28.375 1.00 82.38 95 ILE A N 1
ATOM 727 C CA . ILE A 1 95 ? -11.421 6.577 27.405 1.00 82.38 95 ILE A CA 1
ATOM 728 C C . ILE A 1 95 ? -11.942 7.900 27.946 1.00 82.38 95 ILE A C 1
ATOM 730 O O . ILE A 1 95 ? -12.445 7.954 29.061 1.00 82.38 95 ILE A O 1
ATOM 734 N N . CYS A 1 96 ? -11.814 8.977 27.175 1.00 81.19 96 CYS A N 1
ATOM 735 C CA . CYS A 1 96 ? -12.336 10.287 27.554 1.00 81.19 96 CYS A CA 1
ATOM 736 C C . CYS A 1 96 ? -13.449 10.686 26.585 1.00 81.19 96 CYS A C 1
ATOM 738 O O . CYS A 1 96 ? -13.195 10.878 25.397 1.00 81.19 96 CYS A O 1
ATOM 740 N N . LEU A 1 97 ? -14.674 10.792 27.095 1.00 80.31 97 LEU A N 1
ATOM 741 C CA . LEU A 1 97 ? -15.866 11.167 26.346 1.00 80.31 97 LEU A CA 1
ATOM 742 C C . LEU A 1 97 ? -16.237 12.619 26.657 1.00 80.31 97 LEU A C 1
ATOM 744 O O . LEU A 1 97 ? -16.294 13.036 27.817 1.00 80.31 97 LEU A O 1
ATOM 748 N N . ALA A 1 98 ? -16.499 13.400 25.612 1.00 78.06 98 ALA A N 1
ATOM 749 C CA . ALA A 1 98 ? -17.023 14.749 25.774 1.00 78.06 98 ALA A CA 1
ATOM 750 C C . ALA A 1 98 ? -18.549 14.675 25.946 1.00 78.06 98 ALA A C 1
ATOM 752 O O . ALA A 1 98 ? -19.240 14.141 25.080 1.00 78.06 98 ALA A O 1
ATOM 753 N N . ALA A 1 99 ? -19.076 15.212 27.045 1.00 78.12 99 ALA A N 1
ATOM 754 C CA . ALA A 1 99 ? -20.505 15.211 27.345 1.00 78.12 99 ALA A CA 1
ATOM 755 C C . ALA A 1 99 ? -20.977 16.629 27.680 1.00 78.12 99 ALA A C 1
ATOM 757 O O . ALA A 1 99 ? -20.429 17.277 28.567 1.00 78.12 99 ALA A O 1
ATOM 758 N N . GLN A 1 100 ? -22.006 17.113 26.979 1.00 76.19 100 GLN A N 1
ATOM 759 C CA . GLN A 1 100 ? -22.544 18.460 27.210 1.00 76.19 100 GLN A CA 1
ATOM 760 C C . GLN A 1 100 ? -23.283 18.563 28.550 1.00 76.19 100 GLN A C 1
ATOM 762 O O . GLN A 1 100 ? -23.170 19.574 29.240 1.00 76.19 100 GLN A O 1
ATOM 767 N N . ASP A 1 101 ? -24.002 17.505 28.936 1.00 82.62 101 ASP A N 1
ATOM 768 C CA . ASP A 1 101 ? -24.744 17.448 30.192 1.00 82.62 101 ASP A CA 1
ATOM 769 C C . ASP A 1 101 ? -24.095 16.475 31.183 1.00 82.62 101 ASP A C 1
ATOM 771 O O . ASP A 1 101 ? -24.387 15.280 31.238 1.00 82.62 101 ASP A O 1
ATOM 775 N N . MET A 1 102 ? -23.219 17.025 32.021 1.00 83.75 102 MET A N 1
ATOM 776 C CA . MET A 1 102 ? -22.557 16.270 33.084 1.00 83.75 102 MET A CA 1
ATOM 777 C C . MET A 1 102 ? -23.518 15.838 34.202 1.00 83.75 102 MET A C 1
ATOM 779 O O . MET A 1 102 ? -23.203 14.907 34.939 1.00 83.75 102 MET A O 1
ATOM 783 N N . LYS A 1 103 ? -24.685 16.479 34.367 1.00 85.62 103 LYS A N 1
ATOM 784 C CA . LYS A 1 103 ? -25.679 16.060 35.370 1.00 85.62 103 LYS A CA 1
ATOM 785 C C . LYS A 1 103 ? -26.413 14.808 34.904 1.00 85.62 103 LYS A C 1
ATOM 787 O O . LYS A 1 103 ? -26.602 13.902 35.713 1.00 85.62 103 LYS A O 1
ATOM 792 N N . ALA A 1 104 ? -26.757 14.739 33.618 1.00 85.06 104 ALA A N 1
ATOM 793 C CA . ALA A 1 104 ? -27.348 13.550 33.010 1.00 85.06 104 ALA A CA 1
ATOM 794 C C . ALA A 1 104 ? -26.410 12.339 33.122 1.00 85.06 104 ALA A C 1
ATOM 796 O O . ALA A 1 104 ? -26.838 11.281 33.572 1.00 85.06 104 ALA A O 1
ATOM 797 N N . VAL A 1 105 ? -25.113 12.519 32.838 1.00 85.38 105 VAL A N 1
ATOM 798 C CA . VAL A 1 105 ? -24.108 11.454 33.014 1.00 85.38 105 VAL A CA 1
ATOM 799 C C . VAL A 1 105 ? -24.086 10.939 34.456 1.00 85.38 105 VAL A C 1
ATOM 801 O O . VAL A 1 105 ? -24.110 9.732 34.673 1.00 85.38 105 VAL A O 1
ATOM 804 N N . LYS A 1 106 ? -24.114 11.824 35.464 1.00 86.75 106 LYS A N 1
ATOM 805 C CA . LYS A 1 106 ? -24.179 11.396 36.876 1.00 86.75 106 LYS A CA 1
ATOM 806 C C . LYS A 1 106 ? -25.455 10.631 37.199 1.00 86.75 106 LYS A C 1
ATOM 808 O O . LYS A 1 106 ? -25.397 9.684 37.972 1.00 86.75 106 LYS A O 1
ATOM 813 N N . ALA A 1 107 ? -26.597 11.071 36.675 1.00 86.94 107 ALA A N 1
ATOM 814 C CA . ALA A 1 107 ? -27.867 10.391 36.902 1.00 86.94 107 ALA A CA 1
ATOM 815 C C . ALA A 1 107 ? -27.826 8.963 36.342 1.00 86.94 107 ALA A C 1
ATOM 817 O O . ALA A 1 107 ? -28.170 8.034 37.062 1.00 86.94 107 ALA A O 1
ATOM 818 N N . ILE A 1 108 ? -27.301 8.794 35.125 1.00 87.50 108 ILE A N 1
ATOM 819 C CA . ILE A 1 108 ? -27.123 7.487 34.477 1.00 87.50 108 ILE A CA 1
ATOM 820 C C . ILE A 1 108 ? -26.153 6.604 35.276 1.00 87.50 108 ILE A C 1
ATOM 822 O O . ILE A 1 108 ? -26.467 5.457 35.569 1.00 87.50 108 ILE A O 1
ATOM 826 N N . LEU A 1 109 ? -24.998 7.132 35.700 1.00 88.81 109 LEU A N 1
ATOM 827 C CA . LEU A 1 109 ? -24.031 6.361 36.496 1.00 88.81 109 LEU A CA 1
ATOM 828 C C . LEU A 1 109 ? -24.597 5.926 37.855 1.00 88.81 109 LEU A C 1
ATOM 830 O O . LEU A 1 109 ? -24.299 4.826 38.306 1.00 88.81 109 LEU A O 1
ATOM 834 N N . LYS A 1 110 ? -25.425 6.763 38.495 1.00 89.31 110 LYS A N 1
ATOM 835 C CA . LYS A 1 110 ? -26.127 6.397 39.734 1.00 89.31 110 LYS A CA 1
ATOM 836 C C . LYS A 1 110 ? -27.183 5.320 39.509 1.00 89.31 110 LYS A C 1
ATOM 838 O O . LYS A 1 110 ? -27.311 4.442 40.350 1.00 89.31 110 LYS A O 1
ATOM 843 N N . ASP A 1 111 ? -27.929 5.403 38.410 1.00 88.81 111 ASP A N 1
ATOM 844 C CA . ASP A 1 111 ? -28.953 4.416 38.048 1.00 88.81 111 ASP A CA 1
ATOM 845 C C . ASP A 1 111 ? -28.337 3.033 37.781 1.00 88.81 111 ASP A C 1
ATOM 847 O O . ASP A 1 111 ? -28.867 2.015 38.209 1.00 88.81 111 ASP A O 1
ATOM 851 N N . MET A 1 112 ? -27.145 3.007 37.177 1.00 85.38 112 MET A N 1
ATOM 852 C CA . MET A 1 112 ? -26.360 1.788 36.952 1.00 85.38 112 MET A CA 1
ATOM 853 C C . MET A 1 112 ? -25.580 1.292 38.185 1.00 85.38 112 MET A C 1
ATOM 855 O O . MET A 1 112 ? -24.770 0.377 38.047 1.00 85.38 112 MET A O 1
ATOM 859 N N . ASP A 1 113 ? -25.748 1.912 39.358 1.00 87.00 113 ASP A N 1
ATOM 860 C CA . ASP A 1 113 ? -24.984 1.614 40.584 1.00 87.00 113 ASP A CA 1
ATOM 861 C C . ASP A 1 113 ? -23.450 1.627 40.375 1.00 87.00 113 ASP A C 1
ATOM 863 O O . ASP A 1 113 ? -22.684 0.866 40.968 1.00 87.00 113 ASP A O 1
ATOM 867 N N . CYS A 1 114 ? -22.971 2.499 39.481 1.00 85.06 114 CYS A N 1
ATOM 868 C CA . CYS A 1 114 ? -21.556 2.620 39.150 1.00 85.06 114 CYS A CA 1
ATOM 869 C C . CYS A 1 114 ? -20.863 3.615 40.086 1.00 85.06 114 CYS A C 1
ATOM 871 O O . CYS A 1 114 ? -21.273 4.771 40.217 1.00 85.06 114 CYS A O 1
ATOM 873 N N . ALA A 1 115 ? -19.743 3.203 40.683 1.00 87.75 115 ALA A N 1
ATOM 874 C CA . ALA A 1 115 ? -18.896 4.117 41.439 1.00 87.75 115 ALA A CA 1
ATOM 875 C C . ALA A 1 115 ? -18.258 5.159 40.503 1.00 87.75 115 ALA A C 1
ATOM 877 O O . ALA A 1 115 ? -17.679 4.819 39.468 1.00 87.75 115 ALA A O 1
ATOM 878 N N . PHE A 1 116 ? -18.328 6.435 40.878 1.00 89.69 116 PHE A N 1
ATOM 879 C CA . PHE A 1 116 ? -17.673 7.513 40.143 1.00 89.69 116 PHE A CA 1
ATOM 880 C C . PHE A 1 116 ? -17.064 8.548 41.087 1.00 89.69 116 PHE A C 1
ATOM 882 O O . PHE A 1 116 ? -17.557 8.778 42.193 1.00 89.69 116 PHE A O 1
ATOM 889 N N . THR A 1 117 ? -15.994 9.195 40.636 1.00 89.19 117 THR A N 1
ATOM 890 C CA . THR A 1 117 ? -15.324 10.289 41.340 1.00 89.19 117 THR A CA 1
ATOM 891 C C . THR A 1 117 ? -15.455 11.584 40.558 1.00 89.19 117 THR A C 1
ATOM 893 O O . THR A 1 117 ? -15.393 11.615 39.327 1.00 89.19 117 THR A O 1
ATOM 896 N N . GLU A 1 118 ? -15.636 12.681 41.286 1.00 88.25 118 GLU A N 1
ATOM 897 C CA . GLU A 1 118 ? -15.671 14.016 40.705 1.00 88.25 118 GLU A CA 1
ATOM 898 C C . GLU A 1 118 ? -14.329 14.709 40.908 1.00 88.25 118 GLU A C 1
ATOM 900 O O . GLU A 1 118 ? -13.818 14.804 42.023 1.00 88.25 118 GLU A O 1
ATOM 905 N N . HIS A 1 119 ? -13.770 15.222 39.819 1.00 83.81 119 HIS A N 1
ATOM 906 C CA . HIS A 1 119 ? -12.512 15.949 39.826 1.00 83.81 119 HIS A CA 1
ATOM 907 C C . HIS A 1 119 ? -12.770 17.397 39.421 1.00 83.81 119 HIS A C 1
ATOM 909 O O . HIS A 1 119 ? -13.067 17.691 38.259 1.00 83.81 119 HIS A O 1
ATOM 915 N N . ALA A 1 120 ? -12.665 18.304 40.390 1.00 80.06 120 ALA A N 1
ATOM 916 C CA . ALA A 1 120 ? -12.675 19.734 40.123 1.00 80.06 120 ALA A CA 1
ATOM 917 C C . ALA A 1 120 ? -11.379 20.129 39.398 1.00 80.06 120 ALA A C 1
ATOM 919 O O . ALA A 1 120 ? -10.286 19.745 39.813 1.00 80.06 120 ALA A O 1
ATOM 920 N N . ASP A 1 121 ? -11.501 20.892 38.314 1.00 72.44 121 ASP A N 1
ATOM 921 C CA . ASP A 1 121 ? -10.363 21.447 37.583 1.00 72.44 121 ASP A CA 1
ATOM 922 C C . ASP A 1 121 ? -10.339 22.963 37.833 1.00 72.44 121 ASP A C 1
ATOM 924 O O . ASP A 1 121 ? -11.333 23.625 37.534 1.00 72.44 121 ASP A O 1
ATOM 928 N N . PRO A 1 122 ? -9.243 23.550 38.351 1.00 73.19 122 PRO A N 1
ATOM 929 C CA . PRO A 1 122 ? -9.149 24.994 38.582 1.00 73.19 122 PRO A CA 1
ATOM 930 C C . PRO A 1 122 ? -9.416 25.836 37.328 1.00 73.19 122 PRO A C 1
ATOM 932 O O . PRO A 1 122 ? -9.792 27.001 37.426 1.00 73.19 122 PRO A O 1
ATOM 935 N N . LYS A 1 123 ? -9.207 25.254 36.142 1.00 69.62 123 LYS A N 1
ATOM 936 C CA . LYS A 1 123 ? -9.383 25.920 34.854 1.00 69.62 123 LYS A CA 1
ATOM 937 C C . LYS A 1 123 ? -10.842 25.963 34.392 1.00 69.62 123 LYS A C 1
ATOM 939 O O . LYS A 1 123 ? -11.159 26.757 33.509 1.00 69.62 123 LYS A O 1
AT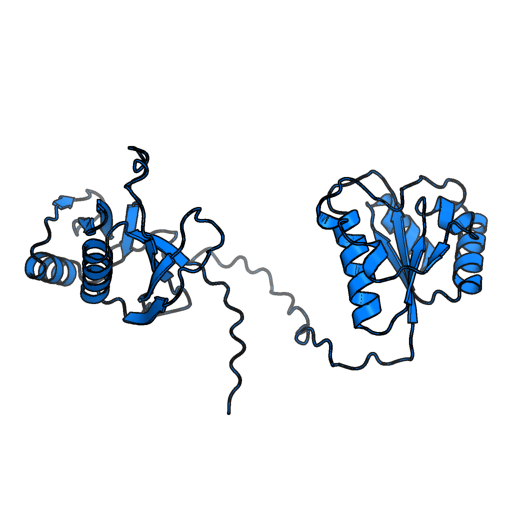OM 944 N N . TYR A 1 124 ? -11.720 25.126 34.950 1.00 69.12 124 TYR A N 1
ATOM 945 C CA . TYR A 1 124 ? -13.067 24.930 34.424 1.00 69.12 124 TYR A CA 1
ATOM 946 C C . TYR A 1 124 ? -14.140 24.856 35.522 1.00 69.12 124 TYR A C 1
ATOM 948 O O . TYR A 1 124 ? -13.979 24.132 36.499 1.00 69.12 124 TYR A O 1
ATOM 956 N N . PRO A 1 125 ? -15.294 25.526 35.346 1.00 70.38 125 PRO A N 1
ATOM 957 C CA . PRO A 1 125 ? -16.319 25.618 36.390 1.00 70.38 125 PRO A CA 1
ATOM 958 C C . PRO A 1 125 ? -17.089 24.310 36.634 1.00 70.38 125 PRO A C 1
ATOM 960 O O . PRO A 1 125 ? -17.779 24.186 37.643 1.00 70.38 125 PRO A O 1
ATOM 963 N N . VAL A 1 126 ? -17.001 23.337 35.721 1.00 76.12 126 VAL A N 1
ATOM 964 C CA . VAL A 1 126 ? -17.713 22.055 35.814 1.00 76.12 126 VAL A CA 1
ATOM 965 C C . VAL A 1 126 ? -16.708 20.924 36.018 1.00 76.12 126 VAL A C 1
ATOM 967 O O . VAL A 1 126 ? -15.797 20.746 35.207 1.00 76.12 126 VAL A O 1
ATOM 970 N N . ALA A 1 127 ? -16.897 20.154 37.093 1.00 79.25 127 ALA A N 1
ATOM 971 C CA . ALA A 1 127 ? -16.048 19.018 37.437 1.00 79.25 127 ALA A CA 1
ATOM 972 C C . ALA A 1 127 ? -16.116 17.907 36.377 1.00 79.25 127 ALA A C 1
ATOM 974 O O . ALA A 1 127 ? -17.177 17.622 35.813 1.00 79.25 127 ALA A O 1
ATOM 975 N N . ARG A 1 128 ? -14.975 17.257 36.134 1.00 85.88 128 ARG A N 1
ATOM 976 C CA . ARG A 1 128 ? -14.900 16.025 35.339 1.00 85.88 128 ARG A CA 1
ATOM 977 C C . ARG A 1 128 ? -15.376 14.849 36.179 1.00 85.88 128 ARG A C 1
ATOM 979 O O . ARG A 1 128 ? -15.229 14.863 37.400 1.00 85.88 128 ARG A O 1
ATOM 986 N N . ILE A 1 129 ? -15.913 13.830 35.522 1.00 88.25 129 ILE A N 1
ATOM 987 C CA . ILE A 1 129 ? -16.336 12.589 36.177 1.00 88.25 129 ILE A CA 1
ATOM 988 C C . ILE A 1 129 ? -15.403 11.481 35.715 1.00 88.25 129 ILE A C 1
ATOM 990 O O . ILE A 1 129 ? -15.134 11.382 34.520 1.00 88.25 129 ILE A O 1
ATOM 994 N N . ALA A 1 130 ? -14.914 10.666 36.640 1.00 89.00 130 ALA A N 1
ATOM 995 C CA . ALA A 1 130 ? -14.185 9.444 36.337 1.00 89.00 130 ALA A CA 1
ATOM 996 C C . ALA A 1 130 ? -14.954 8.245 36.897 1.00 89.00 130 ALA A C 1
ATOM 998 O O . ALA A 1 130 ? -15.505 8.313 37.992 1.00 89.00 130 ALA A O 1
ATOM 999 N N . THR A 1 131 ? -15.012 7.161 36.140 1.00 91.69 131 THR A N 1
ATOM 1000 C CA . THR A 1 131 ? -15.620 5.889 36.537 1.00 91.69 131 THR A CA 1
ATOM 1001 C C . THR A 1 131 ? -14.853 4.743 35.879 1.00 91.69 131 THR A C 1
ATOM 1003 O O . THR A 1 131 ? -13.918 4.980 35.110 1.00 91.69 131 THR A O 1
ATOM 1006 N N . HIS A 1 132 ? -15.245 3.509 36.173 1.00 89.56 132 HIS A N 1
ATOM 1007 C CA . HIS A 1 132 ? -14.690 2.326 35.534 1.00 89.56 132 HIS A CA 1
ATOM 1008 C C . HIS A 1 132 ? -15.774 1.604 34.742 1.00 89.56 132 HIS A C 1
ATOM 1010 O O . HIS A 1 132 ? -16.902 1.476 35.214 1.00 89.56 132 HIS A O 1
ATOM 1016 N N . ASP A 1 133 ? -15.425 1.118 33.552 1.00 88.50 133 ASP A N 1
ATOM 1017 C CA . ASP A 1 133 ? -16.295 0.181 32.843 1.00 88.50 133 ASP A CA 1
ATOM 1018 C C . ASP A 1 133 ? -16.227 -1.223 33.497 1.00 88.50 133 ASP A C 1
ATOM 1020 O O . ASP A 1 133 ? -15.341 -1.496 34.318 1.00 88.50 133 ASP A O 1
ATOM 1024 N N . PRO A 1 134 ? -17.117 -2.162 33.132 1.00 87.94 134 PRO A N 1
ATOM 1025 C CA . PRO A 1 134 ? -17.082 -3.531 33.660 1.00 87.94 134 PRO A CA 1
ATOM 1026 C C . PRO A 1 134 ? -15.830 -4.339 33.277 1.00 87.94 134 PRO A C 1
ATOM 1028 O O . PRO A 1 134 ? -15.579 -5.404 33.847 1.00 87.94 134 PRO A O 1
ATOM 1031 N N . LEU A 1 135 ? -15.021 -3.851 32.330 1.00 85.38 135 LEU A N 1
ATOM 1032 C CA . LEU A 1 135 ? -13.707 -4.404 32.007 1.00 85.38 135 LEU A CA 1
ATOM 1033 C C . LEU A 1 135 ? -12.595 -3.791 32.872 1.00 85.38 135 LEU A C 1
ATOM 1035 O O . LEU A 1 135 ? -11.461 -4.261 32.792 1.00 85.38 135 LEU A O 1
ATOM 1039 N N . GLY A 1 136 ? -12.875 -2.798 33.715 1.00 84.69 136 GLY A N 1
ATOM 1040 C CA . GLY A 1 136 ? -11.893 -2.095 34.540 1.00 84.69 136 GLY A CA 1
ATOM 1041 C C . GLY A 1 136 ? -11.053 -1.064 33.778 1.00 84.69 136 GLY A C 1
ATOM 1042 O O . GLY A 1 136 ? -9.946 -0.752 34.213 1.00 84.69 136 GLY A O 1
ATOM 1043 N N . ASN A 1 137 ? -11.529 -0.575 32.634 1.00 85.12 137 ASN A N 1
ATOM 1044 C CA . ASN A 1 137 ? -10.957 0.571 31.932 1.00 85.12 137 ASN A CA 1
ATOM 1045 C C . ASN A 1 137 ? -11.379 1.872 32.620 1.00 85.12 137 ASN A C 1
ATOM 1047 O O . ASN A 1 137 ? -12.485 1.966 33.151 1.00 85.12 137 ASN A O 1
ATOM 1051 N N . ASP A 1 138 ? -10.521 2.890 32.575 1.00 85.56 138 ASP A N 1
ATOM 1052 C CA . ASP A 1 138 ? -10.848 4.203 33.129 1.00 85.56 138 ASP A CA 1
ATOM 1053 C C . ASP A 1 138 ? -11.685 4.985 32.109 1.00 85.56 138 ASP A C 1
ATOM 1055 O O . ASP A 1 138 ? -11.223 5.269 30.998 1.00 85.56 138 ASP A O 1
ATOM 1059 N N . VAL A 1 139 ? -12.900 5.374 32.486 1.00 87.88 139 VAL A N 1
ATOM 1060 C CA . VAL A 1 139 ? -13.793 6.183 31.652 1.00 87.88 139 VAL A CA 1
ATOM 1061 C C . VAL A 1 139 ? -13.945 7.566 32.273 1.00 87.88 139 VAL A C 1
ATOM 1063 O O . VAL A 1 139 ? -14.409 7.719 33.401 1.00 87.88 139 VAL A O 1
ATOM 1066 N N . PHE A 1 140 ? -13.558 8.588 31.519 1.00 87.81 140 PHE A N 1
ATOM 1067 C CA . PHE A 1 140 ? -13.632 9.987 31.909 1.00 87.81 140 PHE A CA 1
ATOM 1068 C C . PHE A 1 140 ? -14.695 10.710 31.094 1.00 87.81 140 PHE A C 1
ATOM 1070 O O . PHE A 1 140 ? -14.772 10.549 29.878 1.00 87.81 140 PHE A O 1
ATOM 1077 N N . PHE A 1 141 ? -15.448 11.583 31.750 1.00 86.94 141 PHE A N 1
ATOM 1078 C CA . PHE A 1 141 ? -16.375 12.502 31.109 1.00 86.94 141 PHE A CA 1
ATOM 1079 C C . PHE A 1 141 ? -15.922 13.936 31.344 1.00 86.94 141 PHE A C 1
ATOM 1081 O O . PHE A 1 141 ? -15.634 14.345 32.476 1.00 86.94 141 PHE A O 1
ATOM 1088 N N . THR A 1 142 ? -15.855 14.706 30.263 1.00 83.38 142 THR A N 1
ATOM 1089 C CA . THR A 1 142 ? -15.469 16.116 30.289 1.00 83.38 142 THR A CA 1
ATOM 1090 C C . THR A 1 142 ? -16.522 16.977 29.590 1.00 83.38 142 THR A C 1
ATOM 1092 O O . THR A 1 142 ? -16.980 16.617 28.507 1.00 83.38 142 THR A O 1
ATOM 1095 N N . PRO A 1 143 ? -16.868 18.151 30.147 1.00 75.69 143 PRO A N 1
ATOM 1096 C CA . PRO A 1 143 ? -17.724 19.115 29.458 1.00 75.69 143 PRO A CA 1
ATOM 1097 C C . PRO A 1 143 ? -16.999 19.868 28.335 1.00 75.69 143 PRO A C 1
ATOM 1099 O O . PRO A 1 143 ? -17.622 20.580 27.554 1.00 75.69 143 PRO A O 1
ATOM 1102 N N . HIS A 1 144 ? -15.675 19.722 28.248 1.00 72.00 144 HIS A N 1
ATOM 1103 C CA . HIS A 1 144 ? -14.840 20.433 27.287 1.00 72.00 144 HIS A CA 1
ATOM 1104 C C . HIS A 1 144 ? -14.385 19.485 26.192 1.00 72.00 144 HIS A C 1
ATOM 1106 O O . HIS A 1 144 ? -13.715 18.489 26.475 1.00 72.00 144 HIS A O 1
ATOM 1112 N N . ALA A 1 145 ? -14.682 19.845 24.950 1.00 61.25 145 ALA A N 1
ATOM 1113 C CA . ALA A 1 145 ? -14.008 19.281 23.798 1.00 61.25 145 ALA A CA 1
ATOM 1114 C C . ALA A 1 145 ? -12.521 19.693 23.845 1.00 61.25 145 ALA A C 1
ATOM 1116 O O . ALA A 1 145 ? -12.198 20.857 24.093 1.00 61.25 145 ALA A O 1
ATOM 1117 N N . ASN A 1 146 ? -11.605 18.740 23.675 1.00 56.34 146 ASN A N 1
ATOM 1118 C CA . ASN A 1 146 ? -10.168 19.017 23.582 1.00 56.34 146 ASN A CA 1
ATOM 1119 C C . ASN A 1 146 ? -9.757 19.263 22.113 1.00 56.34 146 ASN A C 1
ATOM 1121 O O . ASN A 1 146 ? -10.558 19.056 21.204 1.00 56.34 146 ASN A O 1
ATOM 1125 N N . THR A 1 147 ? -8.511 19.676 21.861 1.00 45.09 147 THR A N 1
ATOM 1126 C CA . THR A 1 147 ? -7.976 19.928 20.502 1.00 45.09 147 THR A CA 1
ATOM 1127 C C . THR A 1 147 ? -8.046 18.703 19.574 1.00 45.09 147 THR A C 1
ATOM 1129 O O . THR A 1 147 ? -7.953 18.849 18.365 1.00 45.09 147 THR A O 1
ATOM 1132 N N . PHE A 1 148 ? -8.242 17.501 20.125 1.00 45.84 148 PHE A N 1
ATOM 1133 C CA . PHE A 1 148 ? -8.479 16.265 19.370 1.00 45.84 148 PHE A CA 1
ATOM 1134 C C . PHE A 1 148 ? -9.975 15.931 19.202 1.00 45.84 148 PHE A C 1
ATOM 1136 O O . PHE A 1 148 ? -10.324 15.056 18.420 1.00 45.84 148 PHE A O 1
ATOM 1143 N N . SER A 1 149 ? -10.864 16.611 19.932 1.00 46.25 149 SER A N 1
ATOM 1144 C CA . SER A 1 149 ? -12.327 16.456 19.877 1.00 46.25 149 SER A CA 1
ATOM 1145 C C . SER A 1 149 ? -12.978 17.409 18.872 1.00 46.25 149 SER A C 1
ATOM 1147 O O . SER A 1 149 ? -14.107 17.178 18.449 1.00 46.25 149 SER A O 1
ATOM 1149 N N . ILE A 1 150 ? -12.286 18.491 18.511 1.00 45.81 150 ILE A N 1
ATOM 1150 C CA . ILE A 1 150 ? -12.685 19.428 17.462 1.00 45.81 150 ILE A CA 1
ATOM 1151 C C . ILE A 1 150 ? -11.588 19.354 16.401 1.00 45.81 150 ILE A C 1
ATOM 1153 O O . ILE A 1 150 ? -10.466 19.772 16.696 1.00 45.81 150 ILE A O 1
ATOM 1157 N N . PRO A 1 151 ? -11.854 18.862 15.181 1.00 45.22 151 PRO A N 1
ATOM 1158 C CA . PRO A 1 151 ? -10.923 19.019 14.080 1.00 45.22 151 PRO A CA 1
ATOM 1159 C C . PRO A 1 151 ? -10.989 20.483 13.638 1.00 45.22 151 PRO A C 1
ATOM 1161 O O . PRO A 1 151 ? -11.598 20.832 12.639 1.00 45.22 151 PRO A O 1
ATOM 1164 N N . SER A 1 152 ? -10.407 21.377 14.428 1.00 45.75 152 SER A N 1
ATOM 1165 C CA . SER A 1 152 ? -10.078 22.720 13.979 1.00 45.75 152 SER A CA 1
ATOM 1166 C C . SER A 1 152 ? -8.567 22.849 14.016 1.00 45.75 152 SER A C 1
ATOM 1168 O O . SER A 1 152 ? -7.999 23.624 14.787 1.00 45.75 152 SER A O 1
ATOM 1170 N N . SER A 1 153 ? -7.898 22.099 13.144 1.00 45.66 153 SER A N 1
ATOM 1171 C CA . SER A 1 153 ? -6.761 22.738 12.495 1.00 45.66 153 SER A CA 1
ATOM 1172 C C . SER A 1 153 ? -7.320 24.017 11.859 1.00 45.66 153 SER A C 1
ATOM 1174 O O . SER A 1 153 ? -8.388 23.931 11.242 1.00 45.66 153 SER A O 1
ATOM 1176 N N . PRO A 1 154 ? -6.684 25.199 12.007 1.00 47.88 154 PRO A N 1
ATOM 1177 C CA . PRO A 1 154 ? -6.959 26.267 11.051 1.00 47.88 154 PRO A CA 1
ATOM 1178 C C . PRO A 1 154 ? -6.847 25.595 9.694 1.00 47.88 154 PRO A C 1
ATOM 1180 O O . PRO A 1 154 ? -5.863 24.877 9.505 1.00 47.88 154 PRO A O 1
ATOM 1183 N N . GLU A 1 155 ? -7.883 25.694 8.852 1.00 49.09 155 GLU A N 1
ATOM 1184 C CA . GLU A 1 155 ? -7.861 25.100 7.521 1.00 49.09 155 GLU A CA 1
ATOM 1185 C C . GLU A 1 155 ? -6.464 25.350 6.970 1.00 49.09 155 GLU A C 1
ATOM 1187 O O . GLU A 1 155 ? -6.100 26.487 6.652 1.00 49.09 155 GLU A O 1
ATOM 1192 N N . ILE A 1 156 ? -5.648 24.296 6.892 1.00 45.50 156 ILE A N 1
ATOM 1193 C CA . ILE A 1 156 ? -4.616 24.304 5.890 1.00 45.50 156 ILE A CA 1
ATOM 1194 C C . ILE A 1 156 ? -5.492 24.295 4.657 1.00 45.50 156 ILE A C 1
ATOM 1196 O O . ILE A 1 156 ? -5.995 23.249 4.250 1.00 45.50 156 ILE A O 1
ATOM 1200 N N . LYS A 1 157 ? -5.759 25.489 4.124 1.00 39.31 157 LYS A N 1
ATOM 1201 C CA . LYS A 1 157 ? -6.189 25.660 2.755 1.00 39.31 157 LYS A CA 1
ATOM 1202 C C . LYS A 1 157 ? -4.997 25.212 1.931 1.00 39.31 157 LYS A C 1
ATOM 1204 O O . LYS A 1 157 ? -4.277 26.004 1.338 1.00 39.31 157 LYS A O 1
ATOM 1209 N N . VAL A 1 158 ? -4.768 23.903 1.932 1.00 42.59 158 VAL A N 1
ATOM 1210 C CA . VAL A 1 158 ? -4.438 23.233 0.704 1.00 42.59 158 VAL A CA 1
ATOM 1211 C C . VAL A 1 158 ? -5.642 23.616 -0.130 1.00 42.59 158 VAL A C 1
ATOM 1213 O O . VAL A 1 158 ? -6.756 23.184 0.164 1.00 42.59 158 VAL A O 1
ATOM 1216 N N . GLU A 1 159 ? -5.466 24.559 -1.056 1.00 41.41 159 GLU A N 1
ATOM 1217 C CA . GLU A 1 159 ? -6.351 24.585 -2.205 1.00 41.41 159 GLU A CA 1
ATOM 1218 C C . GLU A 1 159 ? -6.392 23.133 -2.633 1.00 41.41 159 GLU A C 1
ATOM 1220 O O . GLU A 1 159 ? -5.365 22.595 -3.059 1.00 41.41 159 GLU A O 1
ATOM 1225 N N . ALA A 1 160 ? -7.506 22.458 -2.346 1.00 39.62 160 ALA A N 1
ATOM 1226 C CA . ALA A 1 160 ? -7.721 21.130 -2.837 1.00 39.62 160 ALA A CA 1
ATOM 1227 C C . ALA A 1 160 ? -7.627 21.344 -4.336 1.00 39.62 160 ALA A C 1
ATOM 1229 O O . ALA A 1 160 ? -8.558 21.849 -4.964 1.00 39.62 160 ALA A O 1
ATOM 1230 N N . ARG A 1 161 ? -6.450 21.046 -4.902 1.00 43.81 161 ARG A N 1
ATOM 1231 C CA . ARG A 1 161 ? -6.367 20.644 -6.287 1.00 43.81 161 ARG A CA 1
ATOM 1232 C C . ARG A 1 161 ? -7.454 19.608 -6.331 1.00 43.81 161 ARG A C 1
ATOM 1234 O O . ARG A 1 161 ? -7.363 18.618 -5.610 1.00 43.81 161 ARG A O 1
ATOM 1241 N N . THR A 1 162 ? -8.540 19.952 -7.006 1.00 44.56 162 THR A N 1
ATOM 1242 C CA . THR A 1 162 ? -9.618 19.031 -7.283 1.00 44.56 162 THR A CA 1
ATOM 1243 C C . THR A 1 162 ? -8.880 17.912 -7.978 1.00 44.56 162 THR A C 1
ATOM 1245 O O . THR A 1 162 ? -8.462 18.070 -9.127 1.00 44.56 162 THR A O 1
ATOM 1248 N N . GLU A 1 163 ? -8.530 16.865 -7.226 1.00 48.41 163 GLU A N 1
ATOM 1249 C CA . GLU A 1 163 ? -7.982 15.684 -7.842 1.00 48.41 163 GLU A CA 1
ATOM 1250 C C . GLU A 1 163 ? -9.078 15.310 -8.826 1.00 48.41 163 GLU A C 1
ATOM 1252 O O . GLU A 1 163 ? -10.246 15.246 -8.416 1.00 48.41 163 GLU A O 1
ATOM 1257 N N . PRO A 1 164 ? -8.764 15.244 -10.131 1.00 52.41 164 PRO A N 1
ATOM 1258 C CA . PRO A 1 164 ? -9.769 14.863 -11.105 1.00 52.41 164 PRO A CA 1
ATOM 1259 C C . PRO A 1 164 ? -10.416 13.605 -10.548 1.00 52.41 164 PRO A C 1
ATOM 1261 O O . PRO A 1 164 ? -9.659 12.706 -10.186 1.00 52.41 164 PRO A O 1
ATOM 1264 N N . GLU A 1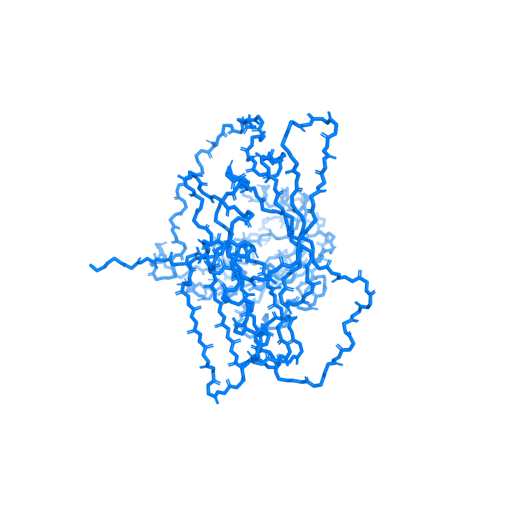 165 ? -11.750 13.600 -10.388 1.00 48.00 165 GLU A N 1
ATOM 1265 C CA . GLU A 1 165 ? -12.503 12.453 -9.869 1.00 48.00 165 GLU A CA 1
ATOM 1266 C C . GLU A 1 165 ? -11.885 11.203 -10.479 1.00 48.00 165 GLU A C 1
ATOM 1268 O O . GLU A 1 165 ? -12.032 10.961 -11.679 1.00 48.00 165 GLU A O 1
ATOM 1273 N N . VAL A 1 166 ? -11.091 10.471 -9.695 1.00 51.12 166 VAL A N 1
ATOM 1274 C CA . VAL A 1 166 ? -10.476 9.254 -10.194 1.00 51.12 166 VAL A CA 1
ATOM 1275 C C . VAL A 1 166 ? -11.643 8.287 -10.189 1.00 51.12 166 VAL A C 1
ATOM 1277 O O . VAL A 1 166 ? -12.112 7.938 -9.101 1.00 51.12 166 VAL A O 1
ATOM 1280 N N . PRO A 1 167 ? -12.192 7.914 -11.361 1.00 55.56 167 PRO A N 1
ATOM 1281 C CA . PRO A 1 167 ? -13.325 7.013 -11.383 1.00 55.56 167 PRO A CA 1
ATOM 1282 C C . PRO A 1 167 ? -12.938 5.770 -10.579 1.00 55.56 167 PRO A C 1
ATOM 1284 O O . PRO A 1 167 ? -11.783 5.331 -10.679 1.00 55.56 167 PRO A O 1
ATOM 1287 N N . PRO A 1 168 ? -13.857 5.219 -9.765 1.00 58.69 168 PRO A N 1
ATOM 1288 C CA . PRO A 1 168 ? -13.555 4.066 -8.933 1.00 58.69 168 PRO A CA 1
ATOM 1289 C C . PRO A 1 168 ? -12.885 3.003 -9.797 1.00 58.69 168 PRO A C 1
ATOM 1291 O O . PRO A 1 168 ? -13.354 2.706 -10.901 1.00 58.69 168 PRO A O 1
ATOM 1294 N N . PHE A 1 169 ? -11.743 2.494 -9.329 1.00 63.59 169 PHE A N 1
ATOM 1295 C CA . PHE A 1 169 ? -10.943 1.549 -10.094 1.00 63.59 169 PHE A CA 1
ATOM 1296 C C . PHE A 1 169 ? -11.783 0.300 -10.382 1.00 63.59 169 PHE A C 1
ATOM 1298 O O . PHE A 1 169 ? -11.984 -0.546 -9.514 1.00 63.59 169 PHE A O 1
ATOM 1305 N N . ASN A 1 170 ? -12.303 0.210 -11.605 1.00 69.50 170 ASN A N 1
ATOM 1306 C CA . ASN A 1 170 ? -13.169 -0.874 -12.031 1.00 69.50 170 ASN A CA 1
ATOM 1307 C C . ASN A 1 170 ? -12.396 -1.791 -12.985 1.00 69.50 170 ASN A C 1
ATOM 1309 O O . ASN A 1 170 ? -12.021 -1.395 -14.098 1.00 69.50 170 ASN A O 1
ATOM 1313 N N . LEU A 1 171 ? -12.146 -3.019 -12.522 1.00 69.06 171 LEU A N 1
ATOM 1314 C CA . LEU A 1 171 ? -11.494 -4.077 -13.294 1.00 69.06 171 LEU A CA 1
ATOM 1315 C C . LEU A 1 171 ? -12.294 -4.447 -14.548 1.00 69.06 171 LEU A C 1
ATOM 1317 O O . LEU A 1 171 ? -11.675 -4.768 -15.560 1.00 69.06 171 LEU A O 1
ATOM 1321 N N . ASP A 1 172 ? -13.619 -4.301 -14.504 1.00 71.31 172 ASP A N 1
ATOM 1322 C CA . ASP A 1 172 ? -14.540 -4.654 -15.584 1.00 71.31 172 ASP A CA 1
ATOM 1323 C C . ASP A 1 172 ? -14.594 -3.597 -16.691 1.00 71.31 172 ASP A C 1
ATOM 1325 O O . ASP A 1 172 ? -15.110 -3.864 -17.776 1.00 71.31 172 ASP A O 1
ATOM 1329 N N . THR A 1 173 ? -14.050 -2.395 -16.461 1.00 70.69 173 THR A N 1
ATOM 1330 C CA . THR A 1 173 ? -13.980 -1.370 -17.507 1.00 70.69 173 THR A CA 1
ATOM 1331 C C . THR A 1 173 ? -12.998 -1.820 -18.591 1.00 70.69 173 THR A C 1
ATOM 1333 O O . THR A 1 173 ? -11.790 -1.880 -18.322 1.00 70.69 173 THR A O 1
ATOM 1336 N N . PRO A 1 174 ? -13.463 -2.082 -19.828 1.00 62.09 174 PRO A N 1
ATOM 1337 C CA . PRO A 1 174 ? -12.598 -2.560 -20.893 1.00 62.09 174 PRO A CA 1
ATOM 1338 C C . PRO A 1 174 ? -11.536 -1.508 -21.222 1.00 62.09 174 PRO A C 1
ATOM 1340 O O . PRO A 1 174 ? -11.829 -0.321 -21.390 1.00 62.09 174 PRO A O 1
ATOM 1343 N N . VAL A 1 175 ? -10.278 -1.943 -21.313 1.00 64.25 175 VAL A N 1
ATOM 1344 C CA . VAL A 1 175 ? -9.179 -1.079 -21.753 1.00 64.25 175 VAL A CA 1
ATOM 1345 C C . VAL A 1 175 ? -9.431 -0.702 -23.215 1.00 64.25 175 VAL A C 1
ATOM 1347 O O . VAL A 1 175 ? -9.571 -1.572 -24.072 1.00 64.25 175 VAL A O 1
ATOM 1350 N N . LYS A 1 176 ? -9.519 0.602 -23.509 1.00 61.62 176 LYS A N 1
ATOM 1351 C CA . LYS A 1 176 ? -9.564 1.100 -24.892 1.00 61.62 176 LYS A CA 1
ATOM 1352 C C . LYS A 1 176 ? -8.213 0.842 -25.568 1.00 61.62 176 LYS A C 1
ATOM 1354 O O . LYS A 1 176 ? -7.175 1.261 -25.055 1.00 61.62 176 LYS A O 1
ATOM 1359 N N . GLY A 1 177 ? -8.248 0.220 -26.745 1.00 63.84 177 GLY A N 1
ATOM 1360 C CA . GLY A 1 177 ? -7.057 -0.254 -27.455 1.00 63.84 177 GLY A CA 1
ATOM 1361 C C . GLY A 1 177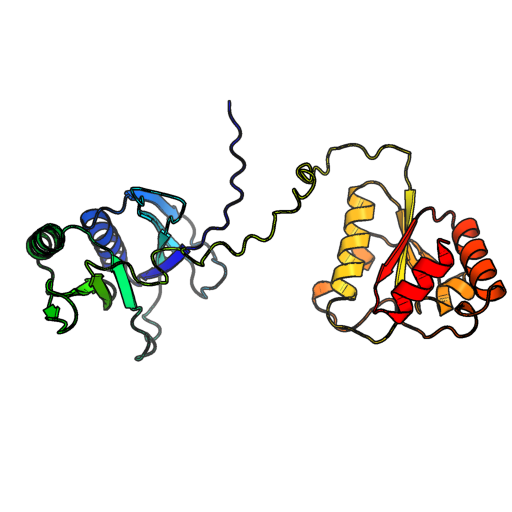 ? -6.724 -1.689 -27.048 1.00 63.84 177 GLY A C 1
ATOM 1362 O O . GLY A 1 177 ? -6.867 -2.043 -25.884 1.00 63.84 177 GLY A O 1
ATOM 1363 N N . GLY A 1 178 ? -6.356 -2.525 -28.023 1.00 68.81 178 GLY A N 1
ATOM 1364 C CA . GLY A 1 178 ? -6.129 -3.960 -27.829 1.00 68.81 178 GLY A CA 1
ATOM 1365 C C . GLY A 1 178 ? -5.069 -4.310 -26.775 1.00 68.81 178 GLY A C 1
ATOM 1366 O O . GLY A 1 178 ? -4.476 -3.446 -26.132 1.00 68.81 178 GLY A O 1
ATOM 1367 N N . ARG A 1 179 ? -4.830 -5.613 -26.603 1.00 82.94 179 ARG A N 1
ATOM 1368 C CA . ARG A 1 179 ? -3.872 -6.167 -25.634 1.00 82.94 179 ARG A CA 1
ATOM 1369 C C . ARG A 1 179 ? -2.495 -5.508 -25.774 1.00 82.94 179 ARG A C 1
ATOM 1371 O O . ARG A 1 179 ? -1.839 -5.701 -26.791 1.00 82.94 179 ARG A O 1
ATOM 1378 N N . LYS A 1 180 ? -2.075 -4.761 -24.748 1.00 91.50 180 LYS A N 1
ATOM 1379 C CA . LYS A 1 180 ? -0.768 -4.091 -24.706 1.00 91.50 180 LYS A CA 1
ATOM 1380 C C . LYS A 1 180 ? 0.289 -4.962 -24.045 1.00 91.50 180 LYS A C 1
ATOM 1382 O O . LYS A 1 180 ? -0.007 -5.687 -23.089 1.00 91.50 180 LYS A O 1
ATOM 1387 N N . ASN A 1 181 ? 1.526 -4.820 -24.497 1.00 96.06 181 ASN A N 1
ATOM 1388 C CA . ASN A 1 181 ? 2.692 -5.420 -23.863 1.00 96.06 181 ASN A CA 1
ATOM 1389 C C . ASN A 1 181 ? 3.397 -4.364 -22.997 1.00 96.06 181 ASN A C 1
ATOM 1391 O O . ASN A 1 181 ? 3.716 -3.272 -23.469 1.00 96.06 181 ASN A O 1
ATOM 1395 N N . ILE A 1 182 ? 3.613 -4.671 -21.718 1.00 97.50 182 ILE A N 1
ATOM 1396 C CA . ILE A 1 182 ? 4.104 -3.728 -20.706 1.00 97.50 182 ILE A CA 1
ATOM 1397 C C . ILE A 1 182 ? 5.458 -4.214 -20.192 1.00 97.50 182 ILE A C 1
ATOM 1399 O O . ILE A 1 182 ? 5.523 -5.228 -19.507 1.00 97.50 182 ILE A O 1
ATOM 1403 N N . GLY A 1 183 ? 6.532 -3.489 -20.492 1.00 97.69 183 GLY A N 1
ATOM 1404 C CA . GLY A 1 183 ? 7.862 -3.720 -19.934 1.00 97.69 183 GLY A CA 1
ATOM 1405 C C . GLY A 1 183 ? 7.991 -3.119 -18.536 1.00 97.69 183 GLY A C 1
ATOM 1406 O O . GLY A 1 183 ? 7.493 -2.024 -18.284 1.00 97.69 183 GLY A O 1
ATOM 1407 N N . ILE A 1 184 ? 8.665 -3.813 -17.626 1.00 98.19 184 ILE A N 1
ATOM 1408 C CA . ILE A 1 184 ? 8.834 -3.419 -16.225 1.00 98.19 184 ILE A CA 1
ATOM 1409 C C . ILE A 1 184 ? 10.309 -3.573 -15.870 1.00 98.19 184 ILE A C 1
ATOM 1411 O O . ILE A 1 184 ? 10.860 -4.663 -16.017 1.00 98.19 184 ILE A O 1
ATOM 1415 N N . LEU A 1 185 ? 10.942 -2.505 -15.387 1.00 97.12 185 LEU A N 1
ATOM 1416 C CA . LEU A 1 185 ? 12.345 -2.530 -14.972 1.00 97.12 185 LEU A CA 1
ATOM 1417 C C . LEU A 1 185 ? 12.542 -1.845 -13.622 1.00 97.12 185 LEU A C 1
ATOM 1419 O O . LEU A 1 185 ? 11.864 -0.863 -13.309 1.00 97.12 185 LEU A O 1
ATOM 1423 N N . THR A 1 186 ? 13.506 -2.336 -12.845 1.00 96.88 186 THR A N 1
ATOM 1424 C CA . THR A 1 186 ? 14.009 -1.658 -11.645 1.00 96.88 186 THR A CA 1
ATOM 1425 C C . THR A 1 186 ? 15.404 -1.112 -11.907 1.00 96.88 186 THR A C 1
ATOM 1427 O O . THR A 1 186 ? 16.259 -1.817 -12.433 1.00 96.88 186 THR A O 1
ATOM 1430 N N . SER A 1 187 ? 15.642 0.153 -11.568 1.00 93.69 187 SER A N 1
ATOM 1431 C CA . SER A 1 187 ? 16.936 0.806 -11.782 1.00 93.69 187 SER A CA 1
ATOM 1432 C C . SER A 1 187 ? 17.285 1.729 -10.617 1.00 93.69 187 SER A C 1
ATOM 1434 O O . SER A 1 187 ? 16.427 2.434 -10.083 1.00 93.69 187 SER A O 1
ATOM 1436 N N . GLY A 1 188 ? 18.572 1.829 -10.295 1.00 90.31 188 GLY A N 1
ATOM 1437 C CA . GLY A 1 188 ? 19.098 2.672 -9.221 1.00 90.31 188 GLY A CA 1
ATOM 1438 C C . GLY A 1 188 ? 19.627 1.851 -8.047 1.00 90.31 188 GLY A C 1
ATOM 1439 O O . GLY A 1 188 ? 20.007 0.696 -8.218 1.00 90.31 188 GLY A O 1
ATOM 1440 N N . GLY A 1 189 ? 19.713 2.467 -6.868 1.00 89.88 189 GLY A N 1
ATOM 1441 C CA . GLY A 1 189 ? 20.026 1.732 -5.641 1.00 89.88 189 GLY A CA 1
ATOM 1442 C C . GLY A 1 189 ? 18.846 0.867 -5.209 1.00 89.88 189 GLY A C 1
ATOM 1443 O O . GLY A 1 189 ? 17.697 1.262 -5.413 1.00 89.88 189 GLY A O 1
ATOM 1444 N N . ASP A 1 190 ? 19.133 -0.286 -4.611 1.00 88.44 190 ASP A N 1
ATOM 1445 C CA . ASP A 1 190 ? 18.097 -1.155 -4.061 1.00 88.44 190 ASP A CA 1
ATOM 1446 C C . ASP A 1 190 ? 17.299 -0.439 -2.973 1.00 88.44 190 ASP A C 1
ATOM 1448 O O . ASP A 1 190 ? 17.859 0.178 -2.064 1.00 88.44 190 ASP A O 1
ATOM 1452 N N . ALA A 1 191 ? 15.975 -0.559 -3.056 1.00 89.88 191 ALA A N 1
ATOM 1453 C CA . ALA A 1 191 ? 15.058 -0.060 -2.046 1.00 89.88 191 ALA A CA 1
ATOM 1454 C C . ALA A 1 191 ? 14.062 -1.149 -1.646 1.00 89.88 191 ALA A C 1
ATOM 1456 O O . ALA A 1 191 ? 13.608 -1.952 -2.468 1.00 89.88 191 ALA A O 1
ATOM 1457 N N . GLN A 1 192 ? 13.697 -1.163 -0.365 1.00 91.69 192 GLN A N 1
ATOM 1458 C CA . GLN A 1 192 ? 12.640 -2.041 0.126 1.00 91.69 192 GLN A CA 1
ATOM 1459 C C . GLN A 1 192 ? 11.312 -1.669 -0.548 1.00 91.69 192 GLN A C 1
ATOM 1461 O O . GLN A 1 192 ? 10.997 -0.494 -0.713 1.00 91.69 192 GLN A O 1
ATOM 1466 N N . GLY A 1 193 ? 10.546 -2.679 -0.966 1.00 92.69 193 GLY A N 1
ATOM 1467 C CA . GLY A 1 193 ? 9.267 -2.488 -1.655 1.00 92.69 193 GLY A CA 1
ATOM 1468 C C . GLY A 1 193 ? 9.335 -2.505 -3.186 1.00 92.69 193 GLY A C 1
ATOM 1469 O O . GLY A 1 193 ? 8.286 -2.625 -3.815 1.00 92.69 193 GLY A O 1
ATOM 1470 N N . MET A 1 194 ? 10.521 -2.500 -3.814 1.00 95.50 194 MET A N 1
ATOM 1471 C CA . MET A 1 194 ? 10.627 -2.633 -5.279 1.00 95.50 194 MET A CA 1
ATOM 1472 C C . MET A 1 194 ? 9.973 -3.925 -5.789 1.00 95.50 194 MET A C 1
ATOM 1474 O O . MET A 1 194 ? 9.198 -3.888 -6.745 1.00 95.50 194 MET A O 1
ATOM 1478 N N . ASN A 1 195 ? 10.183 -5.047 -5.096 1.00 96.31 195 ASN A N 1
ATOM 1479 C CA . ASN A 1 195 ? 9.498 -6.308 -5.395 1.00 96.31 195 ASN A CA 1
ATOM 1480 C C . ASN A 1 195 ? 7.969 -6.209 -5.286 1.00 96.31 195 ASN A C 1
ATOM 1482 O O . ASN A 1 195 ? 7.250 -6.774 -6.115 1.00 96.31 195 ASN A O 1
ATOM 1486 N N . ALA A 1 196 ? 7.454 -5.472 -4.298 1.00 96.12 196 ALA A N 1
ATOM 1487 C CA . ALA A 1 196 ? 6.019 -5.250 -4.148 1.00 96.12 196 ALA A CA 1
ATOM 1488 C C . ALA A 1 196 ? 5.452 -4.448 -5.332 1.00 96.12 196 ALA A C 1
ATOM 1490 O O . ALA A 1 196 ? 4.409 -4.825 -5.872 1.00 96.12 196 ALA A O 1
ATOM 1491 N N . CYS A 1 197 ? 6.173 -3.417 -5.790 1.00 96.62 197 CYS A N 1
ATOM 1492 C CA . CYS A 1 197 ? 5.819 -2.638 -6.977 1.00 96.62 197 CYS A CA 1
ATOM 1493 C C . CYS A 1 197 ? 5.822 -3.497 -8.248 1.00 96.62 197 CYS A C 1
ATOM 1495 O O . CYS A 1 197 ? 4.820 -3.529 -8.958 1.00 96.62 197 CYS A O 1
ATOM 1497 N N . VAL A 1 198 ? 6.898 -4.251 -8.509 1.00 97.38 198 VAL A N 1
ATOM 1498 C CA . VAL A 1 198 ? 6.984 -5.156 -9.672 1.00 97.38 198 VAL A CA 1
ATOM 1499 C C . VAL A 1 198 ? 5.819 -6.146 -9.662 1.00 97.38 198 VAL A C 1
ATOM 1501 O O . VAL A 1 198 ? 5.109 -6.287 -10.658 1.00 97.38 198 VAL A O 1
ATOM 1504 N N . ARG A 1 199 ? 5.549 -6.775 -8.513 1.00 96.75 199 ARG A N 1
ATOM 1505 C CA . ARG A 1 199 ? 4.428 -7.706 -8.353 1.00 96.75 199 ARG A CA 1
ATOM 1506 C C . ARG A 1 199 ? 3.081 -7.051 -8.641 1.00 96.75 199 ARG A C 1
ATOM 1508 O O . ARG A 1 199 ? 2.242 -7.674 -9.291 1.00 96.75 199 ARG A O 1
ATOM 1515 N N . ALA A 1 200 ? 2.851 -5.843 -8.130 1.00 96.69 200 ALA A N 1
ATOM 1516 C CA . ALA A 1 200 ? 1.612 -5.113 -8.366 1.00 96.69 200 ALA A CA 1
ATOM 1517 C C . ALA A 1 200 ? 1.426 -4.843 -9.864 1.00 96.69 200 ALA A C 1
ATOM 1519 O O . ALA A 1 200 ? 0.393 -5.206 -10.419 1.00 96.69 200 ALA A O 1
ATOM 1520 N N . VAL A 1 201 ? 2.448 -4.316 -10.542 1.00 96.56 201 VAL A N 1
ATOM 1521 C CA . VAL A 1 201 ? 2.379 -4.001 -11.977 1.00 96.56 201 VAL A CA 1
ATOM 1522 C C . VAL A 1 201 ? 2.157 -5.262 -12.818 1.00 96.56 201 VAL A C 1
ATOM 1524 O O . VAL A 1 201 ? 1.295 -5.248 -13.696 1.00 96.56 201 VAL A O 1
ATOM 1527 N N . VAL A 1 202 ? 2.843 -6.374 -12.528 1.00 96.44 202 VAL A N 1
ATOM 1528 C CA . VAL A 1 202 ? 2.638 -7.655 -13.235 1.00 96.44 202 VAL A CA 1
ATOM 1529 C C . VAL A 1 202 ? 1.203 -8.154 -13.069 1.00 96.44 202 VAL A C 1
ATOM 1531 O O . VAL A 1 202 ? 0.519 -8.417 -14.059 1.00 96.44 202 VAL A O 1
ATOM 1534 N N . ARG A 1 203 ? 0.707 -8.247 -11.829 1.00 94.31 203 ARG A N 1
ATOM 1535 C CA . ARG A 1 203 ? -0.647 -8.759 -11.563 1.00 94.31 203 ARG A CA 1
ATOM 1536 C C . ARG A 1 203 ? -1.725 -7.863 -12.155 1.00 94.31 203 ARG A C 1
ATOM 1538 O O . ARG A 1 203 ? -2.684 -8.377 -12.723 1.00 94.31 203 ARG A O 1
ATOM 1545 N N . MET A 1 204 ? -1.545 -6.547 -12.075 1.00 93.06 204 MET A N 1
ATOM 1546 C CA . MET A 1 204 ? -2.472 -5.591 -12.673 1.00 93.06 204 MET A CA 1
ATOM 1547 C C . MET A 1 204 ? -2.447 -5.640 -14.197 1.00 93.06 204 MET A C 1
ATOM 1549 O O . MET A 1 204 ? -3.503 -5.558 -14.815 1.00 93.06 204 MET A O 1
ATOM 1553 N N . SER A 1 205 ? -1.281 -5.844 -14.809 1.00 93.06 205 SER A N 1
ATOM 1554 C CA . SER A 1 205 ? -1.176 -6.039 -16.258 1.00 93.06 205 SER A CA 1
ATOM 1555 C C . SER A 1 205 ? -1.988 -7.256 -16.699 1.00 93.06 205 SER A C 1
ATOM 1557 O O . SER A 1 205 ? -2.812 -7.142 -17.601 1.00 93.06 205 SER A O 1
ATOM 1559 N N . ILE A 1 206 ? -1.835 -8.391 -16.012 1.00 91.06 206 ILE A N 1
ATOM 1560 C CA . ILE A 1 206 ? -2.590 -9.619 -16.306 1.00 91.06 206 ILE A CA 1
ATOM 1561 C C . ILE A 1 206 ? -4.092 -9.403 -16.084 1.00 91.06 206 ILE A C 1
ATOM 1563 O O . ILE A 1 206 ? -4.892 -9.743 -16.953 1.00 91.06 206 ILE A O 1
ATOM 1567 N N . ALA A 1 207 ? -4.480 -8.782 -14.965 1.00 89.44 207 ALA A N 1
ATOM 1568 C CA . ALA A 1 207 ? -5.879 -8.484 -14.652 1.00 89.44 207 ALA A CA 1
ATOM 1569 C C . ALA A 1 207 ? -6.541 -7.556 -15.688 1.00 89.44 207 ALA A C 1
ATOM 1571 O O . ALA A 1 207 ? -7.745 -7.631 -15.905 1.00 89.44 207 ALA A O 1
ATOM 1572 N N . ARG A 1 208 ? -5.756 -6.706 -16.362 1.00 87.19 208 ARG A N 1
ATOM 1573 C CA . ARG A 1 208 ? -6.205 -5.813 -17.444 1.00 87.19 208 ARG A CA 1
ATOM 1574 C C . ARG A 1 208 ? -6.021 -6.413 -18.840 1.00 87.19 208 ARG A C 1
ATOM 1576 O O . ARG A 1 208 ? -6.080 -5.683 -19.826 1.00 87.19 208 ARG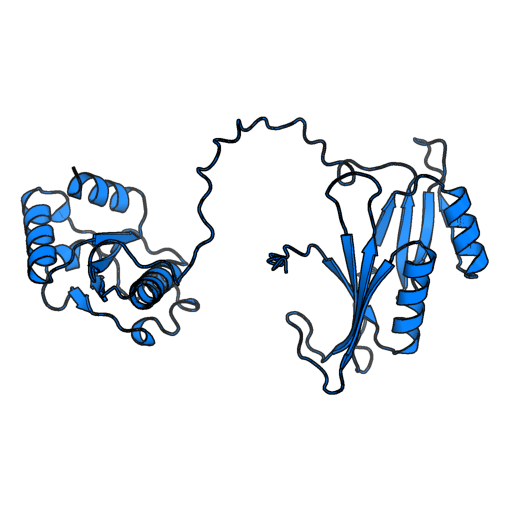 A O 1
ATOM 1583 N N . ASN A 1 209 ? -5.818 -7.729 -18.927 1.00 88.88 209 ASN A N 1
ATOM 1584 C CA . ASN A 1 209 ? -5.608 -8.468 -20.171 1.00 88.88 209 ASN A CA 1
ATOM 1585 C C . ASN A 1 209 ? -4.394 -7.979 -20.994 1.00 88.88 209 ASN A C 1
ATOM 1587 O O . ASN A 1 209 ? -4.359 -8.139 -22.211 1.00 88.88 209 ASN A O 1
ATOM 1591 N N . CYS A 1 210 ? -3.383 -7.401 -20.344 1.00 92.50 210 CYS A N 1
ATOM 1592 C CA . CYS A 1 210 ? -2.091 -7.030 -20.929 1.00 92.50 210 CYS A CA 1
ATOM 1593 C C . CYS A 1 210 ? -1.062 -8.167 -20.764 1.00 92.50 210 CYS A C 1
ATOM 1595 O O . CYS A 1 210 ? -1.297 -9.139 -20.041 1.00 92.50 210 CYS A O 1
ATOM 1597 N N . ARG A 1 211 ? 0.091 -8.064 -21.437 1.00 95.75 211 ARG A N 1
ATOM 1598 C CA . ARG A 1 211 ? 1.233 -8.988 -21.273 1.00 95.75 211 ARG A CA 1
ATOM 1599 C C . ARG A 1 211 ? 2.386 -8.271 -20.577 1.00 95.75 211 ARG A C 1
ATOM 1601 O O . ARG A 1 211 ? 2.952 -7.357 -21.174 1.00 95.75 211 ARG A O 1
ATOM 1608 N N . PRO A 1 212 ? 2.727 -8.622 -19.331 1.00 97.56 212 PRO A N 1
ATOM 1609 C CA . PRO A 1 212 ? 3.866 -8.018 -18.663 1.00 97.56 212 PRO A CA 1
ATOM 1610 C C . PRO A 1 212 ? 5.180 -8.690 -19.087 1.00 97.56 212 PRO A C 1
ATOM 1612 O O . PRO A 1 212 ? 5.263 -9.910 -19.196 1.00 97.56 212 PRO A O 1
ATOM 1615 N N . PHE A 1 213 ? 6.219 -7.883 -19.267 1.00 98.25 213 PHE A N 1
ATOM 1616 C CA . PHE A 1 213 ? 7.593 -8.295 -19.527 1.00 98.25 213 PHE A CA 1
ATOM 1617 C C . PHE A 1 213 ? 8.498 -7.717 -18.441 1.00 98.25 213 PHE A C 1
ATOM 1619 O O . PHE A 1 213 ? 8.451 -6.523 -18.157 1.00 98.25 213 PHE A O 1
ATOM 1626 N N . LEU A 1 214 ? 9.334 -8.551 -17.836 1.00 98.12 214 LEU A N 1
ATOM 1627 C CA . LEU A 1 214 ? 10.353 -8.143 -16.878 1.00 98.12 214 LEU A CA 1
ATOM 1628 C C . LEU A 1 214 ? 11.664 -7.892 -17.617 1.00 98.12 214 LEU A C 1
ATOM 1630 O O . LEU A 1 214 ? 12.1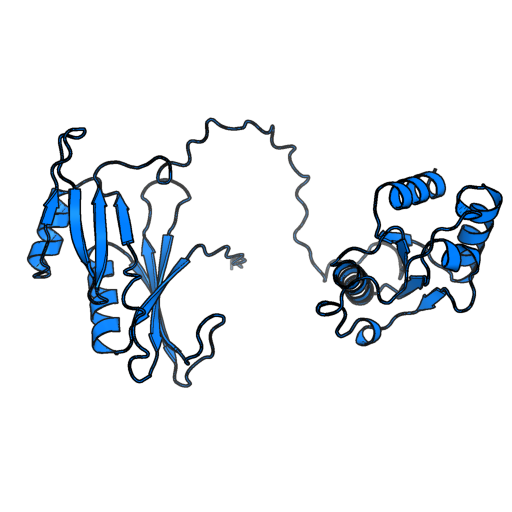36 -8.747 -18.368 1.00 98.12 214 LEU A O 1
ATOM 1634 N N . VAL A 1 215 ? 12.246 -6.721 -17.384 1.00 97.94 215 VAL A N 1
ATOM 1635 C CA . VAL A 1 215 ? 13.569 -6.343 -17.872 1.00 97.94 215 VAL A CA 1
ATOM 1636 C C . VAL A 1 215 ? 14.549 -6.476 -16.713 1.00 97.94 215 VAL A C 1
ATOM 1638 O O . VAL A 1 215 ? 14.477 -5.733 -15.731 1.00 97.94 215 VAL A O 1
ATOM 1641 N N . TYR A 1 216 ? 15.448 -7.446 -16.828 1.00 97.25 216 TYR A N 1
ATOM 1642 C CA . TYR A 1 216 ? 16.433 -7.751 -15.801 1.00 97.25 216 TYR A CA 1
ATOM 1643 C C . TYR A 1 216 ? 17.598 -6.757 -15.831 1.00 97.25 216 TYR A C 1
ATOM 1645 O O . TYR A 1 216 ? 17.941 -6.245 -16.887 1.00 97.25 216 TYR A O 1
ATOM 1653 N N . GLU A 1 217 ? 18.243 -6.501 -14.693 1.00 96.00 217 GLU A N 1
ATOM 1654 C CA . GLU A 1 217 ? 19.401 -5.591 -14.587 1.00 96.00 217 GLU A CA 1
ATOM 1655 C C . GLU A 1 217 ? 19.109 -4.149 -15.059 1.00 96.00 217 GLU A C 1
ATOM 1657 O O . GLU A 1 217 ? 19.975 -3.439 -15.578 1.00 96.00 217 GLU A O 1
ATOM 1662 N N . GLY A 1 218 ? 17.868 -3.690 -14.888 1.00 95.44 218 GLY A N 1
ATOM 1663 C CA . GLY A 1 218 ? 17.452 -2.319 -15.182 1.00 95.44 218 GLY A CA 1
ATOM 1664 C C . GLY A 1 218 ? 17.736 -1.870 -16.618 1.00 95.44 218 GLY A C 1
ATOM 1665 O O . GLY A 1 218 ? 17.444 -2.570 -17.587 1.00 95.44 218 GLY A O 1
ATOM 1666 N N . TYR A 1 219 ? 18.313 -0.675 -16.773 1.00 96.31 219 TYR A N 1
ATOM 1667 C CA . TYR A 1 219 ? 18.653 -0.150 -18.100 1.00 96.31 219 TYR A CA 1
ATOM 1668 C C . TYR A 1 219 ? 19.740 -0.954 -18.810 1.00 96.31 219 TYR A C 1
ATOM 1670 O O . TYR A 1 219 ? 19.799 -0.915 -20.035 1.00 96.31 219 TYR A O 1
ATOM 1678 N N . GLN A 1 220 ? 20.589 -1.679 -18.077 1.00 96.19 220 GLN A N 1
ATOM 1679 C CA . GLN A 1 220 ? 21.622 -2.493 -18.709 1.00 96.19 220 GLN A CA 1
ATOM 1680 C C . GLN A 1 220 ? 20.979 -3.636 -19.490 1.00 96.19 220 GLN A C 1
ATOM 1682 O O . GLN A 1 220 ? 21.224 -3.752 -20.685 1.00 96.19 220 GLN A O 1
ATOM 1687 N N . GLY A 1 221 ? 20.068 -4.397 -18.876 1.00 96.44 221 GLY A N 1
ATOM 1688 C CA . GLY A 1 221 ? 19.369 -5.455 -19.603 1.00 96.44 221 GLY A CA 1
ATOM 1689 C C . GLY A 1 221 ? 18.393 -4.940 -20.657 1.00 96.44 221 GLY A C 1
ATOM 1690 O O . GLY A 1 221 ? 18.134 -5.643 -21.630 1.00 96.44 221 GLY A O 1
ATOM 1691 N N . LEU A 1 222 ? 17.911 -3.696 -20.539 1.00 96.75 222 LEU A N 1
ATOM 1692 C CA . LEU A 1 222 ? 17.169 -3.051 -21.625 1.00 96.75 222 LEU A CA 1
ATOM 1693 C C . LEU A 1 222 ? 18.040 -2.874 -22.882 1.00 96.75 222 LEU A C 1
ATOM 1695 O O . LEU A 1 222 ? 17.578 -3.125 -23.996 1.00 96.75 222 LEU A O 1
ATOM 1699 N N . VAL A 1 223 ? 19.293 -2.443 -22.707 1.00 96.69 223 VAL A N 1
ATOM 1700 C CA . VAL A 1 223 ? 20.263 -2.260 -23.799 1.00 96.69 223 VAL A CA 1
ATOM 1701 C C . VAL A 1 223 ? 20.779 -3.602 -24.314 1.00 96.69 223 VAL A C 1
ATOM 1703 O O . VAL A 1 223 ? 20.861 -3.784 -25.527 1.00 96.69 223 VAL A O 1
ATOM 1706 N N . ASP A 1 224 ? 21.077 -4.547 -23.423 1.00 96.19 224 ASP A N 1
ATOM 1707 C CA . ASP A 1 224 ? 21.569 -5.877 -23.798 1.00 96.19 224 ASP A CA 1
ATOM 1708 C C . ASP A 1 224 ? 20.499 -6.672 -24.568 1.00 96.19 224 ASP A C 1
ATOM 1710 O O . ASP A 1 224 ? 20.806 -7.360 -25.541 1.00 96.19 224 ASP A O 1
ATOM 1714 N N . GLY A 1 225 ? 19.227 -6.538 -24.176 1.00 93.62 225 GLY A N 1
ATOM 1715 C CA . GLY A 1 225 ? 18.106 -7.228 -24.807 1.00 93.62 225 GLY A CA 1
ATOM 1716 C C . GLY A 1 225 ? 18.165 -8.752 -24.646 1.00 93.62 225 GLY A C 1
ATOM 1717 O O . GLY A 1 225 ? 18.711 -9.279 -23.675 1.00 93.62 225 GLY A O 1
ATOM 1718 N N . GLY A 1 226 ? 17.558 -9.471 -25.596 1.00 93.88 226 GLY A N 1
ATOM 1719 C CA . GLY A 1 226 ? 17.506 -10.939 -25.595 1.00 93.88 226 GLY A CA 1
ATOM 1720 C C . GLY A 1 226 ? 16.876 -11.505 -24.319 1.00 93.88 226 GLY A C 1
ATOM 1721 O O . GLY A 1 226 ? 15.834 -11.031 -23.875 1.00 93.88 226 GLY A O 1
ATOM 1722 N N . ASP A 1 227 ? 17.551 -12.469 -23.688 1.00 93.88 227 ASP A N 1
ATOM 1723 C CA . ASP A 1 227 ? 17.073 -13.167 -22.481 1.00 93.88 227 ASP A CA 1
ATOM 1724 C C . ASP A 1 227 ? 16.938 -12.266 -21.241 1.00 93.88 227 ASP A C 1
ATOM 1726 O O . ASP A 1 227 ? 16.409 -12.691 -20.210 1.00 93.88 227 ASP A O 1
ATOM 1730 N N . LYS A 1 228 ? 17.403 -11.012 -21.315 1.00 96.81 228 LYS A N 1
ATOM 1731 C CA . LYS A 1 228 ? 17.174 -10.006 -20.272 1.00 96.81 228 LYS A CA 1
ATOM 1732 C C . LYS A 1 228 ? 15.765 -9.422 -20.306 1.00 96.81 228 LYS A C 1
ATOM 1734 O O . LYS A 1 228 ? 15.391 -8.764 -19.342 1.00 96.81 228 LYS A O 1
ATOM 1739 N N . ILE A 1 229 ? 14.979 -9.666 -21.356 1.00 97.75 229 ILE A N 1
ATOM 1740 C CA . ILE A 1 229 ? 13.583 -9.234 -21.464 1.00 97.75 229 ILE A CA 1
ATOM 1741 C C . ILE A 1 229 ? 12.707 -10.482 -21.556 1.00 97.75 229 ILE A C 1
ATOM 1743 O O . ILE A 1 229 ? 12.711 -11.187 -22.561 1.00 97.75 229 ILE A O 1
ATOM 1747 N N . ARG A 1 230 ? 11.953 -10.779 -20.496 1.00 97.50 230 ARG A N 1
ATOM 1748 C CA . ARG A 1 230 ? 11.184 -12.029 -20.393 1.00 97.50 230 ARG A CA 1
ATOM 1749 C C . ARG A 1 230 ? 9.732 -11.751 -20.065 1.00 97.50 230 ARG A C 1
ATOM 1751 O O . ARG A 1 230 ? 9.448 -10.958 -19.175 1.00 97.50 230 ARG A O 1
ATOM 1758 N N . GLU A 1 231 ? 8.815 -12.415 -20.761 1.00 97.00 231 GLU A N 1
ATOM 1759 C CA . GLU A 1 231 ? 7.399 -12.389 -20.388 1.00 97.00 231 GLU A CA 1
ATOM 1760 C C . GLU A 1 231 ? 7.222 -12.993 -18.989 1.00 97.00 231 GLU A C 1
ATOM 1762 O O . GLU A 1 231 ? 7.856 -13.999 -18.665 1.00 97.00 231 GLU A O 1
ATOM 1767 N N . ALA A 1 232 ? 6.376 -12.368 -18.170 1.00 96.06 232 ALA A N 1
ATOM 1768 C CA . ALA A 1 232 ? 6.062 -12.832 -16.827 1.00 96.06 232 ALA A CA 1
ATOM 1769 C C . ALA A 1 232 ? 4.607 -13.292 -16.712 1.00 96.06 232 ALA A C 1
ATOM 1771 O O . ALA A 1 232 ? 3.670 -12.645 -17.181 1.00 96.06 232 ALA A O 1
ATOM 1772 N N . GLY A 1 233 ? 4.418 -14.411 -16.029 1.00 91.81 233 GLY A N 1
ATOM 1773 C CA . GLY A 1 233 ? 3.132 -14.937 -15.613 1.00 91.81 233 GLY A CA 1
ATOM 1774 C C . GLY A 1 233 ? 2.734 -14.496 -14.205 1.00 91.81 233 GLY A C 1
ATOM 1775 O O . GLY A 1 233 ? 3.482 -13.868 -13.453 1.00 91.81 233 GLY A O 1
ATOM 1776 N N . TRP A 1 234 ? 1.520 -14.881 -13.814 1.00 91.31 234 TRP A N 1
ATOM 1777 C CA . TRP A 1 234 ? 0.977 -14.590 -12.484 1.00 91.31 234 TRP A CA 1
ATOM 1778 C C . TRP A 1 234 ? 1.812 -15.208 -11.352 1.00 91.31 234 TRP A C 1
ATOM 1780 O O . TRP A 1 234 ? 1.996 -14.599 -10.293 1.00 91.31 234 TRP A O 1
ATOM 1790 N N . SER A 1 235 ? 2.307 -16.426 -11.581 1.00 92.81 235 SER A N 1
ATOM 1791 C CA . SER A 1 235 ? 3.111 -17.204 -10.638 1.00 92.81 235 SER A CA 1
ATOM 1792 C C . SER A 1 235 ? 4.497 -16.615 -10.407 1.00 92.81 235 SER A C 1
ATOM 1794 O O . SER A 1 235 ? 4.997 -16.724 -9.290 1.00 92.81 235 SER A O 1
ATOM 1796 N N . ASP A 1 236 ? 5.075 -15.947 -11.405 1.00 89.94 236 ASP A N 1
ATOM 1797 C CA . ASP A 1 236 ? 6.490 -15.544 -11.418 1.00 89.94 236 ASP A CA 1
ATOM 1798 C C . ASP A 1 236 ? 6.816 -14.463 -10.383 1.00 89.94 236 ASP A C 1
ATOM 1800 O O . ASP A 1 236 ? 7.957 -14.319 -9.957 1.00 89.94 236 ASP A O 1
ATOM 1804 N N . VAL A 1 237 ? 5.793 -13.735 -9.930 1.00 92.88 237 VAL A N 1
ATOM 1805 C CA . VAL A 1 237 ? 5.888 -12.709 -8.880 1.00 92.88 237 VAL A CA 1
ATOM 1806 C C . VAL A 1 237 ? 5.279 -13.159 -7.546 1.00 92.88 237 VAL A C 1
ATOM 1808 O O . VAL A 1 237 ? 4.935 -12.345 -6.680 1.00 92.88 237 VAL A O 1
ATOM 1811 N N . SER A 1 238 ? 5.073 -14.463 -7.361 1.00 91.00 238 SER A N 1
ATOM 1812 C CA . SER A 1 238 ? 4.616 -15.016 -6.082 1.00 91.00 238 SER A CA 1
ATOM 1813 C C . SER A 1 238 ? 5.720 -14.901 -5.031 1.00 91.00 238 SER A C 1
ATOM 1815 O O . SER A 1 238 ? 6.891 -15.098 -5.323 1.00 91.00 238 SER A O 1
ATOM 1817 N N . GLY A 1 239 ? 5.360 -14.525 -3.802 1.00 89.25 239 GLY A N 1
ATOM 1818 C CA . GLY A 1 239 ? 6.334 -14.328 -2.719 1.00 89.25 239 GLY A CA 1
ATOM 1819 C C . GLY A 1 239 ? 7.127 -13.015 -2.773 1.00 89.25 239 GLY A C 1
ATOM 1820 O O . GLY A 1 239 ? 7.748 -12.657 -1.783 1.00 89.25 239 GLY A O 1
ATOM 1821 N N . PHE A 1 240 ? 7.040 -12.224 -3.850 1.00 92.38 240 PHE A N 1
ATOM 1822 C CA . PHE A 1 240 ? 7.779 -10.953 -3.971 1.00 92.38 240 PHE A CA 1
ATOM 1823 C C . PHE A 1 240 ? 7.499 -9.958 -2.828 1.00 92.38 240 PHE A C 1
ATOM 1825 O O . PHE A 1 240 ? 8.368 -9.167 -2.485 1.00 92.38 240 PHE A O 1
ATOM 1832 N N . LEU A 1 241 ? 6.317 -10.005 -2.199 1.00 91.50 241 LEU A N 1
ATOM 1833 C CA . LEU A 1 241 ? 5.977 -9.119 -1.073 1.00 91.50 241 LEU A CA 1
ATOM 1834 C C . LEU A 1 241 ? 6.905 -9.278 0.138 1.00 91.50 241 LEU A C 1
ATOM 1836 O O . LEU A 1 241 ? 7.105 -8.314 0.867 1.00 91.50 241 LEU A O 1
ATOM 1840 N N . THR A 1 242 ? 7.442 -10.476 0.369 1.00 91.25 242 THR A N 1
ATOM 1841 C CA . THR A 1 242 ? 8.259 -10.779 1.553 1.00 91.25 242 THR A CA 1
ATOM 1842 C C . THR A 1 242 ? 9.758 -10.652 1.286 1.00 91.25 242 THR A C 1
ATOM 1844 O O . THR A 1 242 ? 10.556 -10.888 2.188 1.00 91.25 242 THR A O 1
ATOM 1847 N N . LEU A 1 243 ? 10.157 -10.318 0.055 1.00 89.44 243 LEU A N 1
ATOM 1848 C CA . LEU A 1 243 ? 11.554 -10.268 -0.368 1.00 89.44 243 LEU A CA 1
ATOM 1849 C C . LEU A 1 243 ? 12.060 -8.823 -0.397 1.00 89.44 243 LEU A C 1
ATOM 1851 O O . LEU A 1 243 ? 11.428 -7.940 -0.981 1.00 89.44 243 LEU A O 1
ATOM 1855 N N . GLY A 1 244 ? 13.229 -8.591 0.201 1.00 89.44 244 GLY A N 1
ATOM 1856 C CA . GLY A 1 244 ? 13.938 -7.312 0.116 1.00 89.44 244 GLY A CA 1
ATOM 1857 C C . GLY A 1 244 ? 14.575 -7.075 -1.259 1.00 89.44 244 GLY A C 1
ATOM 1858 O O . GLY A 1 244 ? 14.771 -8.012 -2.031 1.00 89.44 244 GLY A O 1
ATOM 1859 N N . GLY A 1 245 ? 14.906 -5.815 -1.554 1.00 91.75 245 GLY A N 1
ATOM 1860 C CA . GLY A 1 245 ? 15.559 -5.418 -2.808 1.00 91.75 245 GLY A CA 1
ATOM 1861 C C . GLY A 1 245 ? 14.680 -5.621 -4.045 1.00 91.75 245 GLY A C 1
ATOM 1862 O O . GLY A 1 245 ? 13.463 -5.408 -3.996 1.00 91.75 245 GLY A O 1
ATOM 1863 N N . THR A 1 246 ? 15.303 -6.035 -5.152 1.00 94.44 246 THR A N 1
ATOM 1864 C CA . THR A 1 246 ? 14.631 -6.360 -6.417 1.00 94.44 246 THR A CA 1
ATOM 1865 C C . THR A 1 246 ? 15.072 -7.717 -6.975 1.00 94.44 246 THR A C 1
ATOM 1867 O O . THR A 1 246 ? 16.250 -7.969 -7.211 1.00 94.44 246 THR A O 1
ATOM 1870 N N . MET A 1 247 ? 14.109 -8.600 -7.234 1.00 94.31 247 MET A N 1
ATOM 1871 C CA . MET A 1 247 ? 14.328 -9.930 -7.812 1.00 94.31 247 MET A CA 1
ATOM 1872 C C . MET A 1 247 ? 14.642 -9.889 -9.310 1.00 94.31 247 MET A C 1
ATOM 1874 O O . MET A 1 247 ? 15.123 -10.878 -9.858 1.00 94.31 247 MET A O 1
ATOM 1878 N N . ILE A 1 248 ? 14.366 -8.763 -9.977 1.00 95.00 248 ILE A N 1
ATOM 1879 C CA . ILE A 1 248 ? 14.728 -8.557 -11.386 1.00 95.00 248 ILE A CA 1
ATOM 1880 C C . ILE A 1 248 ? 16.073 -7.830 -11.534 1.00 95.00 248 ILE A C 1
ATOM 1882 O O . ILE A 1 248 ? 16.514 -7.575 -12.649 1.00 95.00 248 ILE A O 1
ATOM 1886 N N . GLY A 1 249 ? 16.756 -7.532 -10.427 1.00 93.38 249 GLY A N 1
ATOM 1887 C CA . GLY A 1 249 ? 18.061 -6.878 -10.437 1.00 93.38 249 GLY A CA 1
ATOM 1888 C C . GLY A 1 249 ? 17.997 -5.388 -10.780 1.00 93.38 249 GLY A C 1
ATOM 1889 O O . GLY A 1 249 ? 16.996 -4.846 -11.256 1.00 93.38 249 GLY A O 1
ATOM 1890 N N . THR A 1 250 ? 19.099 -4.701 -10.519 1.00 92.44 250 THR A N 1
ATOM 1891 C CA . THR A 1 250 ? 19.289 -3.294 -10.863 1.00 92.44 250 THR A CA 1
ATOM 1892 C C . THR A 1 250 ? 20.741 -3.086 -11.255 1.00 92.44 250 THR A C 1
ATOM 1894 O O . THR A 1 250 ? 21.652 -3.478 -10.528 1.00 92.44 250 THR A O 1
ATOM 1897 N N . ALA A 1 251 ? 20.978 -2.447 -12.399 1.00 89.56 251 ALA A N 1
ATOM 1898 C CA . ALA A 1 251 ? 22.325 -2.110 -12.830 1.00 89.56 251 ALA A CA 1
ATOM 1899 C C . ALA A 1 251 ? 22.398 -0.678 -13.355 1.00 89.56 251 ALA A C 1
ATOM 1901 O O . ALA A 1 251 ? 21.506 -0.173 -14.044 1.00 89.56 251 ALA A O 1
ATOM 1902 N N . ARG A 1 252 ? 23.510 -0.010 -13.035 1.00 88.25 252 ARG A N 1
ATOM 1903 C CA . ARG A 1 252 ? 23.852 1.280 -13.638 1.00 88.25 252 ARG A CA 1
ATOM 1904 C C . ARG A 1 252 ? 24.311 1.026 -15.071 1.00 88.25 252 ARG A C 1
ATOM 1906 O O . ARG A 1 252 ? 25.284 0.312 -15.275 1.00 88.25 252 ARG A O 1
ATOM 1913 N N . CYS A 1 253 ? 23.668 1.665 -16.042 1.00 90.50 253 CYS A N 1
ATOM 1914 C CA . CYS A 1 253 ? 24.043 1.550 -17.449 1.00 90.50 253 CYS A CA 1
ATOM 1915 C C . CYS A 1 253 ? 24.700 2.845 -17.939 1.00 90.50 253 CYS A C 1
ATOM 1917 O O . CYS A 1 253 ? 24.044 3.884 -18.041 1.00 90.50 253 CYS A O 1
ATOM 1919 N N . ALA A 1 254 ? 26.000 2.796 -18.246 1.00 90.44 254 ALA A N 1
ATOM 1920 C CA . ALA A 1 254 ? 26.710 3.939 -18.823 1.00 90.44 254 ALA A CA 1
ATOM 1921 C C . ALA A 1 254 ? 26.232 4.225 -20.254 1.00 90.44 254 ALA A C 1
ATOM 1923 O O . ALA A 1 254 ? 25.984 5.379 -20.592 1.00 90.44 254 ALA A O 1
ATOM 1924 N N . ALA A 1 255 ? 26.013 3.172 -21.051 1.00 90.56 255 ALA A N 1
ATOM 1925 C CA . ALA A 1 255 ? 25.551 3.288 -22.433 1.00 90.56 255 ALA A CA 1
ATOM 1926 C C . ALA A 1 255 ? 24.203 4.017 -22.544 1.00 90.56 255 ALA A C 1
ATOM 1928 O O . ALA A 1 255 ? 23.990 4.772 -23.486 1.00 90.56 255 ALA A O 1
ATOM 1929 N N . PHE A 1 256 ? 23.315 3.873 -21.555 1.00 92.50 256 PHE A N 1
ATOM 1930 C CA . PHE A 1 256 ? 22.003 4.529 -21.555 1.00 92.50 256 PHE A CA 1
ATOM 1931 C C . PHE A 1 256 ? 22.065 6.061 -21.390 1.00 92.50 256 PHE A C 1
ATOM 1933 O O . PHE A 1 256 ? 21.094 6.771 -21.674 1.00 92.50 256 PHE A O 1
ATOM 1940 N N . ARG A 1 257 ? 23.212 6.606 -20.959 1.00 90.94 257 ARG A N 1
ATOM 1941 C CA . ARG A 1 257 ? 23.453 8.060 -20.945 1.00 90.94 257 ARG A CA 1
ATOM 1942 C C . ARG A 1 257 ? 23.652 8.617 -22.352 1.00 90.94 257 ARG A C 1
ATOM 1944 O O . ARG A 1 257 ? 23.273 9.763 -22.596 1.00 90.94 257 ARG A O 1
ATOM 1951 N N . GLU A 1 258 ? 24.119 7.788 -23.277 1.00 94.00 258 GLU A N 1
ATOM 1952 C CA . GLU A 1 258 ? 24.322 8.131 -24.680 1.00 94.00 258 GLU A CA 1
ATOM 1953 C C . GLU A 1 258 ? 23.071 7.851 -25.522 1.00 94.00 258 GLU A C 1
ATOM 1955 O O . GLU A 1 258 ? 22.251 6.986 -25.203 1.00 94.00 258 GLU A O 1
ATOM 1960 N N . ILE A 1 259 ? 22.910 8.592 -26.622 1.00 93.44 259 ILE A N 1
ATOM 1961 C CA . ILE A 1 259 ? 21.750 8.432 -27.513 1.00 93.44 259 ILE A CA 1
ATOM 1962 C C . ILE A 1 259 ? 21.729 7.064 -28.201 1.00 93.44 259 ILE A C 1
ATOM 1964 O O . ILE A 1 259 ? 20.663 6.475 -28.357 1.00 93.44 259 ILE A O 1
ATOM 1968 N N . GLU A 1 260 ? 22.901 6.527 -28.539 1.00 94.81 260 GLU A N 1
ATOM 1969 C CA . GLU A 1 260 ? 23.028 5.221 -29.187 1.00 94.81 260 GLU A CA 1
ATOM 1970 C C . GLU A 1 260 ? 22.597 4.082 -28.257 1.00 94.81 260 GLU A C 1
ATOM 1972 O O . GLU A 1 260 ? 21.851 3.198 -28.671 1.00 94.81 260 GLU A O 1
ATOM 1977 N N . GLY A 1 261 ? 22.948 4.138 -26.966 1.00 93.88 261 GLY A N 1
ATOM 1978 C CA . GLY A 1 261 ? 22.459 3.153 -25.999 1.00 93.88 261 GLY A CA 1
ATOM 1979 C C . GLY A 1 261 ? 20.942 3.221 -25.818 1.00 93.88 261 GLY A C 1
ATOM 1980 O O . GLY A 1 261 ? 20.281 2.183 -25.791 1.00 93.88 261 GLY A O 1
ATOM 1981 N N . ARG A 1 262 ? 20.359 4.429 -25.783 1.00 94.75 262 ARG A N 1
ATOM 1982 C CA . ARG A 1 262 ? 18.894 4.589 -25.754 1.00 94.75 262 ARG A CA 1
ATOM 1983 C C . ARG A 1 262 ? 18.231 4.017 -27.006 1.00 94.75 262 ARG A C 1
ATOM 1985 O O . ARG A 1 262 ? 17.251 3.291 -26.875 1.00 94.75 262 ARG A O 1
ATOM 1992 N N . ARG A 1 263 ? 18.783 4.271 -28.198 1.00 95.50 263 ARG A N 1
ATOM 1993 C CA . ARG A 1 263 ? 18.293 3.703 -29.468 1.00 95.50 263 ARG A CA 1
ATOM 1994 C C . ARG A 1 263 ? 18.317 2.179 -29.463 1.00 95.50 263 ARG A C 1
ATOM 1996 O O . ARG A 1 263 ? 17.328 1.567 -29.856 1.00 95.50 263 ARG A O 1
ATOM 2003 N N . THR A 1 264 ? 19.390 1.572 -28.962 1.00 96.50 264 THR A N 1
ATOM 2004 C CA . THR A 1 264 ? 19.477 0.114 -28.799 1.00 96.50 264 THR A CA 1
ATOM 2005 C C . THR A 1 264 ? 18.405 -0.409 -27.842 1.00 96.50 264 THR A C 1
ATOM 2007 O O . THR A 1 264 ? 17.715 -1.375 -28.165 1.00 96.50 264 THR A O 1
ATOM 2010 N N . GLY A 1 265 ? 18.189 0.267 -26.710 1.00 95.19 265 GLY A N 1
ATOM 2011 C CA . GLY A 1 265 ? 17.113 -0.074 -25.777 1.00 95.19 265 GLY A CA 1
ATOM 2012 C C . GLY A 1 265 ? 15.722 -0.003 -26.419 1.00 95.19 265 GLY A C 1
ATOM 2013 O O . GLY A 1 265 ? 14.938 -0.942 -26.298 1.00 95.19 265 GLY A O 1
ATOM 2014 N N . VAL A 1 266 ? 15.431 1.065 -27.170 1.00 95.56 266 VAL A N 1
ATOM 2015 C CA . VAL A 1 266 ? 14.166 1.214 -27.915 1.00 95.56 266 VAL A CA 1
ATOM 2016 C C . VAL A 1 266 ? 14.008 0.119 -28.967 1.00 95.56 266 VAL A C 1
ATOM 2018 O O . VAL A 1 266 ? 12.938 -0.475 -29.076 1.00 95.56 266 VAL A O 1
ATOM 2021 N N . LEU A 1 267 ? 15.070 -0.207 -29.707 1.00 96.62 267 LEU A N 1
ATOM 2022 C CA . LEU A 1 267 ? 15.051 -1.298 -30.678 1.00 96.62 267 LEU A CA 1
ATOM 2023 C C . LEU A 1 267 ? 14.683 -2.630 -30.012 1.00 96.62 267 LEU A C 1
ATOM 2025 O O . LEU A 1 267 ? 13.901 -3.398 -30.571 1.00 96.62 267 LEU A O 1
ATOM 2029 N N . ASN A 1 268 ? 15.207 -2.904 -28.817 1.00 97.31 268 ASN A N 1
ATOM 2030 C CA . ASN A 1 268 ? 14.877 -4.115 -28.072 1.00 97.31 268 ASN A CA 1
ATOM 2031 C C . ASN A 1 268 ? 13.424 -4.126 -27.583 1.00 97.31 268 ASN A C 1
ATOM 2033 O O . ASN A 1 268 ? 12.786 -5.175 -27.665 1.00 97.31 268 ASN A O 1
ATOM 2037 N N . LEU A 1 269 ? 12.876 -2.985 -27.150 1.00 96.50 269 LEU A N 1
ATOM 2038 C CA . LEU A 1 269 ? 11.448 -2.867 -26.828 1.00 96.50 269 LEU A CA 1
ATOM 2039 C C . LEU A 1 269 ? 10.581 -3.191 -28.047 1.00 96.50 269 LEU A C 1
ATOM 2041 O O . LEU A 1 269 ? 9.680 -4.020 -27.949 1.00 96.50 269 LEU A O 1
ATOM 2045 N N . ILE A 1 270 ? 10.906 -2.612 -29.208 1.00 95.75 270 ILE A N 1
ATOM 2046 C CA . ILE A 1 270 ? 10.182 -2.844 -30.466 1.00 95.75 270 ILE A CA 1
ATOM 2047 C C . ILE A 1 270 ? 10.266 -4.317 -30.883 1.00 95.75 270 ILE A C 1
ATOM 2049 O O . ILE A 1 270 ? 9.252 -4.906 -31.248 1.00 95.75 270 ILE A O 1
ATOM 2053 N N . LYS A 1 271 ? 11.445 -4.944 -30.783 1.00 96.19 271 LYS A N 1
ATOM 2054 C CA . LYS A 1 271 ? 11.638 -6.369 -31.108 1.00 96.19 271 LYS A CA 1
ATOM 2055 C C . LYS A 1 271 ? 10.783 -7.301 -30.247 1.00 96.19 271 LYS A C 1
ATOM 2057 O O . LYS A 1 271 ? 10.305 -8.310 -30.753 1.00 96.19 271 LYS A O 1
ATOM 2062 N N . HIS A 1 272 ? 10.578 -6.961 -28.976 1.00 94.62 272 HIS A N 1
ATOM 2063 C CA . HIS A 1 272 ? 9.699 -7.710 -28.070 1.00 94.62 272 HIS A CA 1
ATOM 2064 C C . HIS A 1 272 ? 8.233 -7.250 -28.148 1.00 94.62 272 HIS A C 1
ATOM 2066 O O . HIS A 1 272 ? 7.379 -7.786 -27.444 1.00 94.62 272 HIS A O 1
ATOM 2072 N N . GLY A 1 273 ? 7.931 -6.265 -29.001 1.00 94.38 273 GLY A N 1
ATOM 2073 C CA . GLY A 1 273 ? 6.603 -5.691 -29.173 1.00 94.38 273 GLY A CA 1
ATOM 2074 C C . GLY A 1 273 ? 6.085 -4.971 -27.932 1.00 94.38 273 GLY A C 1
ATOM 2075 O O . GLY A 1 273 ? 4.888 -5.018 -27.695 1.00 94.38 273 GLY A O 1
ATOM 2076 N N . ILE A 1 274 ? 6.955 -4.390 -27.101 1.00 96.38 274 ILE A N 1
ATOM 2077 C CA . ILE A 1 274 ? 6.576 -3.688 -25.868 1.00 96.38 274 ILE A CA 1
ATOM 2078 C C . ILE A 1 274 ? 6.080 -2.275 -26.202 1.00 96.38 274 ILE A C 1
ATOM 2080 O O . ILE A 1 274 ? 6.823 -1.468 -26.755 1.00 96.38 274 ILE A O 1
ATOM 2084 N N . ASP A 1 275 ? 4.844 -1.967 -25.804 1.00 92.88 275 ASP A N 1
ATOM 2085 C CA . ASP A 1 275 ? 4.153 -0.707 -26.118 1.00 92.88 275 ASP A CA 1
ATOM 2086 C C . ASP A 1 275 ? 4.258 0.334 -24.997 1.00 92.88 275 ASP A C 1
ATOM 2088 O O . ASP A 1 275 ? 4.004 1.522 -25.198 1.00 92.88 275 ASP A O 1
ATOM 2092 N N . ALA A 1 276 ? 4.553 -0.121 -23.781 1.00 94.50 276 ALA A N 1
ATOM 2093 C CA . ALA A 1 276 ? 4.622 0.713 -22.593 1.00 94.50 276 ALA A CA 1
ATOM 2094 C C . ALA A 1 276 ? 5.754 0.242 -21.684 1.00 94.50 276 ALA A C 1
ATOM 2096 O O . ALA A 1 276 ? 5.960 -0.958 -21.519 1.00 94.50 276 ALA A O 1
ATOM 2097 N N . LEU A 1 277 ? 6.454 1.188 -21.061 1.00 96.62 277 LEU A N 1
ATOM 2098 C CA . LEU A 1 277 ? 7.543 0.907 -20.134 1.00 96.62 277 LEU A CA 1
ATOM 2099 C C . LEU A 1 277 ? 7.235 1.510 -18.763 1.00 96.62 277 LEU A C 1
ATOM 2101 O O . LEU A 1 277 ? 6.943 2.699 -18.649 1.00 96.62 277 LEU A O 1
ATOM 2105 N N . VAL A 1 278 ? 7.332 0.688 -17.724 1.00 97.69 278 VAL A N 1
ATOM 2106 C CA . VAL A 1 278 ? 7.214 1.078 -16.320 1.00 97.69 278 VAL A CA 1
ATOM 2107 C C . VAL A 1 278 ? 8.599 1.014 -15.689 1.00 97.69 278 VAL A C 1
ATOM 2109 O O . VAL A 1 278 ? 9.203 -0.055 -15.585 1.00 97.69 278 VAL A O 1
ATOM 2112 N N . VAL A 1 279 ? 9.101 2.171 -15.261 1.00 97.00 279 VAL A N 1
ATOM 2113 C CA . VAL A 1 279 ? 10.407 2.307 -14.610 1.00 97.00 279 VAL A CA 1
ATOM 2114 C C . VAL A 1 279 ? 10.200 2.522 -13.116 1.00 97.00 279 VAL A C 1
ATOM 2116 O O . VAL A 1 279 ? 9.557 3.485 -12.708 1.00 97.00 279 VAL A O 1
ATOM 2119 N N . ILE A 1 280 ? 10.768 1.634 -12.302 1.00 96.56 280 ILE A N 1
ATOM 2120 C CA . ILE A 1 280 ? 10.745 1.711 -10.839 1.00 96.56 280 ILE A CA 1
ATOM 2121 C C . ILE A 1 280 ? 12.159 2.066 -10.369 1.00 96.56 280 ILE A C 1
ATOM 2123 O O . ILE A 1 280 ? 13.105 1.308 -10.584 1.00 96.56 280 ILE A O 1
ATOM 2127 N N . GLY A 1 281 ? 12.335 3.226 -9.743 1.00 94.38 281 GLY A N 1
ATOM 2128 C CA . GLY A 1 281 ? 13.656 3.673 -9.312 1.00 94.38 281 GLY A CA 1
ATOM 2129 C C . GLY A 1 281 ? 13.668 5.081 -8.734 1.00 94.38 281 GLY A C 1
ATOM 2130 O O . GLY A 1 281 ? 12.637 5.744 -8.684 1.00 94.38 281 GLY A O 1
ATOM 2131 N N . GLY A 1 282 ? 14.850 5.527 -8.306 1.00 93.25 282 GLY A N 1
ATOM 2132 C CA . GLY A 1 282 ? 15.069 6.894 -7.819 1.00 93.25 282 GLY A CA 1
ATOM 2133 C C . GLY A 1 282 ? 15.282 7.920 -8.939 1.00 93.25 282 GLY A C 1
ATOM 2134 O O . GLY A 1 282 ? 15.212 7.593 -10.126 1.00 93.25 282 GLY A O 1
ATOM 2135 N N . ASP A 1 283 ? 15.629 9.150 -8.564 1.00 93.19 283 ASP A N 1
ATOM 2136 C CA . ASP A 1 283 ? 15.679 10.320 -9.459 1.00 93.19 283 ASP A CA 1
ATOM 2137 C C . ASP A 1 283 ? 16.502 10.112 -10.734 1.00 93.19 283 ASP A C 1
ATOM 2139 O O . ASP A 1 283 ? 16.062 10.460 -11.830 1.00 93.19 283 ASP A O 1
ATOM 2143 N N . GLY A 1 284 ? 17.686 9.500 -10.627 1.00 90.88 284 GLY A N 1
ATOM 2144 C CA . GLY A 1 284 ? 18.533 9.224 -11.792 1.00 90.88 284 GLY A CA 1
ATOM 2145 C C . GLY A 1 284 ? 17.878 8.260 -12.787 1.00 90.88 284 GLY A C 1
ATOM 2146 O O . GLY A 1 284 ? 18.010 8.433 -14.000 1.00 90.88 284 GLY A O 1
ATOM 2147 N N . SER A 1 285 ? 17.129 7.278 -12.284 1.00 93.25 285 SER A N 1
ATOM 2148 C CA . SER A 1 285 ? 16.397 6.321 -13.114 1.00 93.25 285 SER A CA 1
ATOM 2149 C C . SER A 1 285 ? 15.211 6.978 -13.810 1.00 93.25 285 SER A C 1
ATOM 2151 O O . SER A 1 285 ? 15.005 6.743 -15.001 1.00 93.25 285 SER A O 1
ATOM 2153 N N . LEU A 1 286 ? 14.478 7.835 -13.095 1.00 94.94 286 LEU A N 1
ATOM 2154 C CA . LEU A 1 286 ? 13.339 8.586 -13.630 1.00 94.94 286 LEU A CA 1
ATOM 2155 C C . LEU A 1 286 ? 13.784 9.647 -14.646 1.00 94.94 286 LEU A C 1
ATOM 2157 O O . LEU A 1 286 ? 13.171 9.779 -15.700 1.00 94.94 286 LEU A O 1
ATOM 2161 N N . THR A 1 287 ? 14.912 10.318 -14.400 1.00 92.94 287 THR A N 1
ATOM 2162 C CA . THR A 1 287 ? 15.535 11.243 -15.363 1.00 92.94 287 THR A CA 1
ATOM 2163 C C . THR A 1 287 ? 15.927 10.517 -16.653 1.00 92.94 287 THR A C 1
ATOM 2165 O O . THR A 1 287 ? 15.742 11.042 -17.749 1.00 92.94 287 THR A O 1
ATOM 2168 N N . GLY A 1 288 ? 16.455 9.292 -16.543 1.00 91.19 288 GLY A N 1
ATOM 2169 C CA . GLY A 1 288 ? 16.740 8.444 -17.702 1.00 91.19 288 GLY A CA 1
ATOM 2170 C C . GLY A 1 288 ? 15.482 8.088 -18.500 1.00 91.19 288 GLY A C 1
ATOM 2171 O O . GLY A 1 288 ? 15.526 8.100 -19.729 1.00 91.19 288 GLY A O 1
ATOM 2172 N N . ALA A 1 289 ? 14.365 7.832 -17.813 1.00 94.31 289 ALA A N 1
ATOM 2173 C CA . ALA A 1 289 ? 13.084 7.513 -18.440 1.00 94.31 289 ALA A CA 1
ATOM 2174 C C . ALA A 1 289 ? 12.488 8.729 -19.161 1.00 94.31 289 ALA A C 1
ATOM 2176 O O . ALA A 1 289 ? 12.009 8.606 -20.286 1.00 94.31 289 ALA A O 1
ATOM 2177 N N . ASP A 1 290 ? 12.565 9.915 -18.553 1.00 93.75 290 ASP A N 1
ATOM 2178 C CA . ASP A 1 290 ? 12.057 11.146 -19.165 1.00 93.75 290 ASP A CA 1
ATOM 2179 C C . ASP A 1 290 ? 12.846 11.510 -20.433 1.00 93.75 290 ASP A C 1
ATOM 2181 O O . ASP A 1 290 ? 12.255 11.821 -21.464 1.00 93.75 290 ASP A O 1
ATOM 2185 N N . ARG A 1 291 ? 14.174 11.323 -20.418 1.00 92.44 291 ARG A N 1
ATOM 2186 C CA . ARG A 1 291 ? 15.029 11.471 -21.611 1.00 92.44 291 ARG A CA 1
ATOM 2187 C C . ARG A 1 291 ? 14.793 10.422 -22.698 1.00 92.44 291 ARG A C 1
ATOM 2189 O O . ARG A 1 291 ? 15.214 10.640 -23.827 1.00 92.44 291 ARG A O 1
ATOM 2196 N N . LEU A 1 292 ? 14.229 9.263 -22.357 1.00 91.38 292 LEU A N 1
ATOM 2197 C CA . LEU A 1 292 ? 13.844 8.240 -23.333 1.00 91.38 292 LEU A CA 1
ATOM 2198 C C . LEU A 1 292 ? 12.512 8.595 -24.010 1.00 91.38 292 LEU A C 1
ATOM 2200 O O . LEU A 1 292 ? 12.304 8.228 -25.162 1.00 91.38 292 LEU A O 1
ATOM 2204 N N . ARG A 1 293 ? 11.612 9.264 -23.277 1.00 89.00 293 ARG A N 1
ATOM 2205 C CA . ARG A 1 293 ? 10.293 9.691 -23.761 1.00 89.00 293 ARG A CA 1
ATOM 2206 C C . ARG A 1 293 ? 10.363 10.932 -24.658 1.00 89.00 293 ARG A C 1
ATOM 2208 O O . ARG A 1 293 ? 9.532 11.040 -25.556 1.00 89.00 293 ARG A O 1
ATOM 2215 N N . ALA A 1 294 ? 11.261 11.866 -24.337 1.00 72.69 294 ALA A N 1
ATOM 2216 C CA . ALA A 1 294 ? 11.461 13.128 -25.056 1.00 72.69 294 ALA A CA 1
ATOM 2217 C C . ALA A 1 294 ? 11.992 12.912 -26.480 1.00 72.69 294 ALA A C 1
ATOM 2219 O O . ALA A 1 294 ? 11.493 13.618 -27.384 1.00 72.69 294 ALA A O 1
#

pLDDT: mean 79.2, std 18.75, range [26.75, 98.25]

Foldseek 3Di:
DDDPPPPDPAPEAEAEDQDPVLLVQLVVLVVLVPWDWPDKDADPDFPDDDPDPFTFGIKTWTWDDDPDDDDIYIYIYTYGHDDPPDPPPPDQAEAEDADQDPVSVVVSCVVVVWDKDWADDPVDPGTKIWTAGSSRHIYIYDNDQDCVNDPPPPPPPPVPPVPPPPPPDDLPPQDPDDAAEEEEFEADDFDFCSLVVLLVVCVSSVSNNHWYWYQAQGLVSLLVADPSIGTDDNCNSPPSNVDGTDPRHYHDDPLLVDPVSLVSSVVNCVVVRHPYYHYHYDDVRVVSVVVSVD

Secondary structure (DSSP, 8-state):
-----------EEEEEESSHHHHHHHHHHHHHTT-EEEEEEEEEEEEP-TT-SS-EEEEEEEEE--SSSS-PEEEEEEEE-SS-----TT---EEEEE-S-HHHHHHHHHHTT--EEEEEETTEEEEEEEEE-TT--EEEEESS--TTTS--------------------TTSPPSSS--EEEEEEESS--TTHHHHHHHHHHHHHHTT-EEEEETTHHHHHHH-GGGEEE--TGGGTTGGG--S-TT-----SGGGSHHHHHHHHHHHHHTT--EEEEEE-HHHHHHHHHHH-

Sequence (294 aa):
MSNSGLGVDFSHLALVATSAHTFEATVDFYVSLGLSVVRKVTHDRAQRDIGHENNIVSEAWLHLFATRSENSVTLRIIYVEGKSASKSKGNAIRICLAAQDMKAVKAILKDMDCAFTEHADPKYPVARIATHDPLGNDVFFTPHANTFSIPSSPEIKVEARTEPEVPPFNLDTPVKGGRKNIGILTSGGDAQGMNACVRAVVRMSIARNCRPFLVYEGYQGLVDGGDKIREAGWSDVSGFLTLGGTMIGTARCAAFREIEGRRTGVLNLIKHGIDALVVIGGDGSLTGADRLRA

Radius of gyration: 28.85 Å; chains: 1; bounding box: 59×48×72 Å